Protein AF-A0A956VYH7-F1 (afdb_monomer_lite)

pLDDT: mean 79.07, std 14.39, range [42.97, 97.25]

Structure (mmCIF, N/CA/C/O backbone):
data_AF-A0A956VYH7-F1
#
_entry.id   AF-A0A956VYH7-F1
#
loop_
_atom_site.group_PDB
_atom_site.id
_atom_site.type_symbol
_atom_site.label_atom_id
_atom_site.label_alt_id
_atom_site.label_comp_id
_atom_site.label_asym_id
_atom_site.label_entity_id
_atom_site.label_seq_id
_atom_site.pdbx_PDB_ins_code
_atom_site.Cartn_x
_atom_site.Cartn_y
_atom_site.Cartn_z
_atom_site.occupancy
_atom_site.B_iso_or_equiv
_atom_site.auth_seq_id
_atom_site.auth_comp_id
_atom_site.auth_asym_id
_atom_site.auth_atom_id
_atom_site.pdbx_PDB_model_num
ATOM 1 N N . MET A 1 1 ? 9.900 -4.910 -32.511 1.00 43.47 1 MET A N 1
ATOM 2 C CA . MET A 1 1 ? 9.122 -5.030 -31.255 1.00 43.47 1 MET A CA 1
ATOM 3 C C . MET A 1 1 ? 10.105 -5.055 -30.088 1.00 43.47 1 MET A C 1
ATOM 5 O O . MET A 1 1 ? 10.999 -5.887 -30.106 1.00 43.47 1 MET A O 1
ATOM 9 N N . ARG A 1 2 ? 10.026 -4.122 -29.126 1.00 54.59 2 ARG A N 1
ATOM 10 C CA . ARG A 1 2 ? 10.922 -4.117 -27.949 1.00 54.59 2 ARG A CA 1
ATOM 11 C C . ARG A 1 2 ? 10.620 -5.357 -27.095 1.00 54.59 2 ARG A C 1
ATOM 13 O O . ARG A 1 2 ? 9.504 -5.474 -26.589 1.00 54.59 2 ARG A O 1
ATOM 20 N N . HIS A 1 3 ? 11.573 -6.277 -26.941 1.00 57.59 3 HIS A N 1
ATOM 21 C CA . HIS A 1 3 ? 11.432 -7.416 -26.029 1.00 57.59 3 HIS A CA 1
ATOM 22 C C . HIS A 1 3 ? 11.451 -6.906 -24.581 1.00 57.59 3 HIS A C 1
ATOM 24 O O . HIS A 1 3 ? 12.508 -6.720 -23.985 1.00 57.59 3 HIS A O 1
ATOM 30 N N . ARG A 1 4 ? 10.268 -6.625 -24.024 1.00 72.50 4 ARG A N 1
ATOM 31 C CA . ARG A 1 4 ? 10.108 -6.310 -22.598 1.00 72.50 4 ARG A CA 1
ATOM 32 C C . ARG A 1 4 ? 10.220 -7.580 -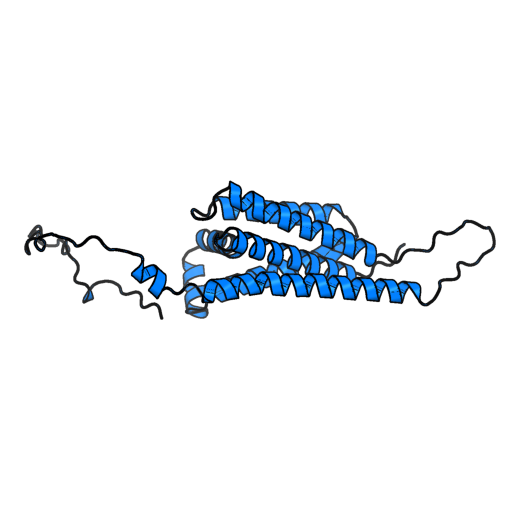21.769 1.00 72.50 4 ARG A C 1
ATOM 34 O O . ARG A 1 4 ? 9.587 -8.588 -22.091 1.00 72.50 4 ARG A O 1
ATOM 41 N N . ASN A 1 5 ? 10.976 -7.509 -20.681 1.00 85.06 5 ASN A N 1
ATOM 42 C CA . ASN A 1 5 ? 11.089 -8.604 -19.734 1.00 85.06 5 ASN A CA 1
ATOM 43 C C . ASN A 1 5 ? 9.944 -8.529 -18.713 1.00 85.06 5 ASN A C 1
ATOM 45 O O . ASN A 1 5 ? 9.971 -7.695 -17.810 1.00 85.06 5 ASN A O 1
ATOM 49 N N . ARG A 1 6 ? 8.942 -9.410 -18.849 1.00 88.19 6 ARG A N 1
ATOM 50 C CA . ARG A 1 6 ? 7.751 -9.409 -17.977 1.00 88.19 6 ARG A CA 1
ATOM 51 C C . ARG A 1 6 ? 8.108 -9.548 -16.496 1.00 88.19 6 ARG A C 1
ATOM 53 O O . ARG A 1 6 ? 7.445 -8.943 -15.670 1.00 88.19 6 ARG A O 1
ATOM 60 N N . LEU A 1 7 ? 9.172 -10.287 -16.172 1.00 91.12 7 LEU A N 1
ATOM 61 C CA . LEU A 1 7 ? 9.629 -10.452 -14.790 1.00 91.12 7 LEU A CA 1
ATOM 62 C C . LEU A 1 7 ? 10.126 -9.135 -14.180 1.00 91.12 7 LEU A C 1
ATOM 64 O O . LEU A 1 7 ? 9.809 -8.844 -13.034 1.00 91.12 7 LEU A O 1
ATOM 68 N N . MET A 1 8 ? 10.858 -8.312 -14.938 1.00 91.31 8 MET A N 1
ATOM 69 C CA . MET A 1 8 ? 11.304 -6.997 -14.456 1.00 91.31 8 MET A CA 1
ATOM 70 C C . MET A 1 8 ? 10.122 -6.039 -14.304 1.00 91.31 8 MET A C 1
ATOM 72 O O . MET A 1 8 ? 10.059 -5.309 -13.323 1.00 91.31 8 MET A O 1
ATOM 76 N N . ASP A 1 9 ? 9.151 -6.092 -15.221 1.00 93.19 9 ASP A N 1
ATOM 77 C CA . ASP A 1 9 ? 7.920 -5.309 -15.094 1.00 93.19 9 ASP A CA 1
ATOM 78 C C . ASP A 1 9 ? 7.129 -5.707 -13.829 1.00 93.19 9 ASP A C 1
ATOM 80 O O . ASP A 1 9 ? 6.644 -4.836 -13.108 1.00 93.19 9 ASP A O 1
ATOM 84 N N . SER A 1 10 ? 7.042 -7.005 -13.513 1.00 95.44 10 SER A N 1
ATOM 85 C CA . SER A 1 10 ? 6.432 -7.504 -12.272 1.00 95.44 10 SER A CA 1
ATOM 86 C C . SER A 1 10 ? 7.196 -7.079 -11.017 1.00 95.44 10 SER A C 1
ATOM 88 O O . SER A 1 10 ? 6.587 -6.590 -10.069 1.00 95.44 10 SER A O 1
ATOM 90 N N . LEU A 1 11 ? 8.527 -7.188 -11.007 1.00 96.06 11 LEU A N 1
ATOM 91 C CA . LEU A 1 11 ? 9.347 -6.725 -9.881 1.00 96.06 11 LEU A CA 1
ATOM 92 C C . LEU A 1 11 ? 9.248 -5.206 -9.677 1.00 96.06 11 LEU A C 1
ATOM 94 O O . LEU A 1 11 ? 9.244 -4.745 -8.539 1.00 96.06 11 LEU A O 1
ATOM 98 N N . ALA A 1 12 ? 9.113 -4.431 -10.757 1.00 95.50 12 ALA A N 1
ATOM 99 C CA . ALA A 1 12 ? 8.860 -2.995 -10.681 1.00 95.50 12 ALA A CA 1
ATOM 100 C C . ALA A 1 12 ? 7.519 -2.692 -10.001 1.00 95.50 12 ALA A C 1
ATOM 102 O O . ALA A 1 12 ? 7.450 -1.825 -9.133 1.00 95.50 12 ALA A O 1
ATOM 103 N N . GLY A 1 13 ? 6.470 -3.434 -10.371 1.00 96.06 13 GLY A N 1
ATOM 104 C CA . GLY A 1 13 ? 5.155 -3.357 -9.738 1.00 96.06 13 GLY A CA 1
ATOM 105 C C . GLY A 1 13 ? 5.183 -3.707 -8.251 1.00 96.06 13 GLY A C 1
ATOM 106 O O . GLY A 1 13 ? 4.622 -2.974 -7.440 1.00 96.06 13 GLY A O 1
ATOM 107 N N . PHE A 1 14 ? 5.888 -4.779 -7.885 1.00 97.25 14 PHE A N 1
ATOM 108 C CA . PHE A 1 14 ? 6.094 -5.184 -6.493 1.00 97.25 14 PHE A CA 1
ATOM 109 C C . PHE A 1 14 ? 6.823 -4.106 -5.676 1.00 97.25 14 PHE A C 1
ATOM 111 O O . PHE A 1 14 ? 6.328 -3.691 -4.632 1.00 97.25 14 PHE A O 1
ATOM 118 N N . ALA A 1 15 ? 7.965 -3.612 -6.166 1.00 97.19 15 ALA A N 1
ATOM 119 C CA . ALA A 1 15 ? 8.760 -2.601 -5.468 1.00 97.19 15 ALA A CA 1
ATOM 120 C C . ALA A 1 15 ? 7.986 -1.284 -5.296 1.00 97.19 15 ALA A C 1
ATOM 122 O O . ALA A 1 15 ? 8.043 -0.656 -4.243 1.00 97.19 15 ALA A O 1
ATOM 123 N N . ALA A 1 16 ? 7.218 -0.882 -6.309 1.00 97.19 16 ALA A N 1
ATOM 124 C CA . ALA A 1 16 ? 6.363 0.295 -6.243 1.00 97.19 16 ALA A CA 1
ATOM 125 C C . ALA A 1 16 ? 5.235 0.159 -5.208 1.00 97.19 16 ALA A C 1
ATOM 127 O O . ALA A 1 16 ? 4.964 1.108 -4.472 1.00 97.19 16 ALA A O 1
ATOM 128 N N . ALA A 1 17 ? 4.596 -1.015 -5.131 1.00 96.31 17 ALA A N 1
ATOM 129 C CA . ALA A 1 17 ? 3.595 -1.307 -4.108 1.00 96.31 17 ALA A CA 1
ATOM 130 C C . ALA A 1 17 ? 4.214 -1.302 -2.702 1.00 96.31 17 ALA A C 1
ATOM 132 O O . ALA A 1 17 ? 3.652 -0.691 -1.797 1.00 96.31 17 ALA A O 1
ATOM 133 N N . ALA A 1 18 ? 5.401 -1.900 -2.537 1.00 96.00 18 ALA A N 1
ATOM 134 C CA . ALA A 1 18 ? 6.142 -1.866 -1.279 1.00 96.00 18 ALA A CA 1
ATOM 135 C C . ALA A 1 18 ? 6.416 -0.424 -0.836 1.00 96.00 18 ALA A C 1
ATOM 137 O O . ALA A 1 18 ? 6.101 -0.072 0.295 1.00 96.00 18 ALA A O 1
ATOM 138 N N . VAL A 1 19 ? 6.923 0.430 -1.735 1.00 96.44 19 VAL A N 1
ATOM 139 C CA . VAL A 1 19 ? 7.169 1.852 -1.444 1.00 96.44 19 VAL A CA 1
ATOM 140 C C . VAL A 1 19 ? 5.894 2.578 -1.037 1.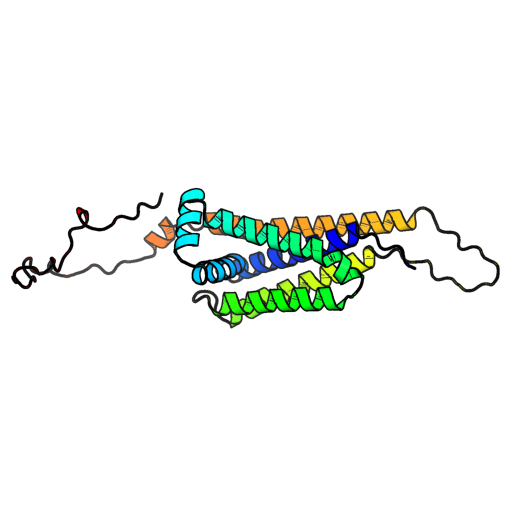00 96.44 19 VAL A C 1
ATOM 142 O O . VAL A 1 19 ? 5.914 3.287 -0.038 1.00 96.44 19 VAL A O 1
ATOM 145 N N . ALA A 1 20 ? 4.788 2.399 -1.761 1.00 95.12 20 ALA A N 1
ATOM 146 C CA . ALA A 1 20 ? 3.532 3.043 -1.390 1.00 95.12 20 ALA A CA 1
ATOM 147 C C . ALA A 1 20 ? 3.072 2.631 0.017 1.00 95.12 20 ALA A C 1
ATOM 149 O O . ALA A 1 20 ? 2.717 3.495 0.815 1.00 95.12 20 ALA A O 1
ATOM 150 N N . LEU A 1 21 ? 3.139 1.341 0.357 1.00 92.69 21 LEU A N 1
ATOM 151 C CA . LEU A 1 21 ? 2.787 0.858 1.696 1.00 92.69 21 LEU A CA 1
ATOM 152 C C . LEU A 1 21 ? 3.737 1.405 2.770 1.00 92.69 21 LEU A C 1
ATOM 154 O O . LEU A 1 21 ? 3.281 1.981 3.750 1.00 92.69 21 LEU A O 1
ATOM 158 N N . GLY A 1 22 ? 5.052 1.299 2.563 1.00 91.69 22 GLY A N 1
ATOM 159 C CA . GLY A 1 22 ? 6.045 1.767 3.533 1.00 91.69 22 GLY A CA 1
ATOM 160 C C . GLY A 1 22 ? 5.979 3.275 3.781 1.00 91.69 22 GLY A C 1
ATOM 161 O O . GLY A 1 22 ? 6.103 3.715 4.919 1.00 91.69 22 GLY A O 1
ATOM 162 N N . VAL A 1 23 ? 5.730 4.074 2.739 1.00 92.88 23 VAL A N 1
ATOM 163 C CA . VAL A 1 23 ? 5.529 5.525 2.878 1.00 92.88 23 VAL A CA 1
ATOM 164 C C . VAL A 1 23 ? 4.219 5.836 3.597 1.00 92.88 23 VAL A C 1
ATOM 166 O O . VAL A 1 23 ? 4.198 6.743 4.423 1.00 92.88 23 VAL A O 1
ATOM 169 N N . THR A 1 24 ? 3.146 5.089 3.316 1.00 91.62 24 THR A N 1
ATOM 170 C CA . THR A 1 24 ? 1.862 5.243 4.022 1.00 91.62 24 THR A CA 1
ATOM 171 C C . THR A 1 24 ? 2.053 5.042 5.525 1.00 91.62 24 THR A C 1
ATOM 173 O O . THR A 1 24 ? 1.646 5.895 6.308 1.00 91.62 24 THR A O 1
ATOM 176 N N . GLU A 1 25 ? 2.727 3.960 5.922 1.00 89.12 25 GLU A N 1
ATOM 177 C CA . GLU A 1 25 ? 3.003 3.654 7.332 1.00 89.12 25 GLU A CA 1
ATOM 178 C C . GLU A 1 25 ? 3.911 4.690 7.992 1.00 89.12 25 GLU A C 1
ATOM 180 O O . GLU A 1 25 ? 3.632 5.153 9.095 1.00 89.12 25 GLU A O 1
ATOM 185 N N . LEU A 1 26 ? 4.971 5.114 7.303 1.00 88.62 26 LEU A N 1
ATOM 186 C CA . LEU A 1 26 ? 5.882 6.124 7.831 1.00 88.62 26 LEU A CA 1
ATOM 187 C C . LEU A 1 26 ? 5.177 7.463 8.064 1.00 88.62 26 LEU A C 1
ATOM 189 O O . LEU A 1 26 ? 5.362 8.084 9.105 1.00 88.62 26 LEU A O 1
ATOM 193 N N . LEU A 1 27 ? 4.367 7.913 7.105 1.00 89.44 27 LEU A N 1
ATOM 194 C CA . LEU A 1 27 ? 3.620 9.162 7.228 1.00 89.44 27 LEU A CA 1
ATOM 195 C C . LEU A 1 27 ? 2.544 9.074 8.317 1.00 89.44 27 LEU A C 1
ATOM 197 O O . LEU A 1 27 ? 2.370 10.042 9.052 1.00 89.44 27 LEU A O 1
ATOM 201 N N . ALA A 1 28 ? 1.873 7.928 8.463 1.00 86.25 28 ALA A N 1
ATOM 202 C CA . ALA A 1 28 ? 0.934 7.699 9.560 1.00 86.25 28 ALA A CA 1
ATOM 203 C C . ALA A 1 28 ? 1.638 7.753 10.927 1.00 86.25 28 ALA A C 1
ATOM 205 O O . ALA A 1 28 ? 1.181 8.457 11.827 1.00 86.25 28 ALA A O 1
ATOM 206 N N . ALA A 1 29 ? 2.798 7.100 11.055 1.00 84.69 29 ALA A N 1
ATOM 207 C CA . ALA A 1 29 ? 3.604 7.133 12.273 1.00 84.69 29 ALA A CA 1
ATOM 208 C C . ALA A 1 29 ? 4.078 8.556 12.617 1.00 84.69 29 ALA A C 1
ATOM 210 O O . ALA A 1 29 ? 3.995 8.971 13.771 1.00 84.69 29 ALA A O 1
ATOM 211 N N . LEU A 1 30 ? 4.526 9.331 11.622 1.00 84.75 30 LEU A N 1
ATOM 212 C CA . LEU A 1 30 ? 4.934 10.730 11.808 1.00 84.75 30 LEU A CA 1
ATOM 213 C C . LEU A 1 30 ? 3.763 11.652 12.169 1.00 84.75 30 LEU A C 1
ATOM 215 O O . LEU A 1 30 ? 3.957 12.628 12.890 1.00 84.75 30 LEU A O 1
ATOM 219 N N . ALA A 1 31 ? 2.562 11.355 11.676 1.00 82.69 31 ALA A N 1
ATOM 220 C CA . ALA A 1 31 ? 1.347 12.089 12.009 1.00 82.69 31 ALA A CA 1
ATOM 221 C C . ALA A 1 31 ? 0.766 11.706 13.383 1.00 82.69 31 ALA A C 1
ATOM 223 O O . ALA A 1 31 ? -0.174 12.354 13.838 1.00 82.69 31 ALA A O 1
ATOM 224 N N . GLY A 1 32 ? 1.297 10.665 14.040 1.00 77.56 32 GLY A N 1
ATOM 225 C CA . GLY A 1 32 ? 0.739 10.130 15.284 1.00 77.56 32 GLY A CA 1
ATOM 226 C C . GLY A 1 32 ? -0.646 9.501 15.103 1.00 77.56 32 GLY A C 1
ATOM 227 O O . GLY A 1 32 ? -1.401 9.395 16.066 1.00 77.56 32 GLY A O 1
ATOM 228 N N . THR A 1 33 ? -1.002 9.115 13.875 1.00 77.94 33 THR A N 1
ATOM 229 C CA . THR A 1 33 ? -2.299 8.514 13.547 1.00 77.94 33 THR A CA 1
ATOM 230 C C . THR A 1 33 ? -2.190 6.992 13.477 1.00 77.94 33 THR A C 1
ATOM 232 O O . THR A 1 33 ? -1.112 6.475 13.168 1.00 77.94 33 THR A O 1
ATOM 235 N N . PRO A 1 34 ? -3.293 6.248 13.683 1.00 73.88 34 PRO A N 1
ATOM 236 C CA . PRO A 1 34 ? -3.318 4.817 13.404 1.00 73.88 34 PRO A CA 1
ATOM 237 C C . PRO A 1 34 ? -2.865 4.497 11.973 1.00 73.88 34 PRO A C 1
ATOM 239 O O . PRO A 1 34 ? -3.015 5.306 11.054 1.00 73.88 34 PRO A O 1
ATOM 242 N N . SER A 1 35 ? -2.312 3.297 11.782 1.00 74.44 35 SER A N 1
ATOM 243 C CA . SER A 1 35 ? -1.927 2.803 10.457 1.00 74.44 35 SER A CA 1
ATOM 244 C C . SER A 1 35 ? -3.136 2.820 9.516 1.00 74.44 35 SER A C 1
ATOM 246 O O . SER A 1 35 ? -4.158 2.188 9.783 1.00 74.44 35 SER A O 1
ATOM 248 N N . ILE A 1 36 ? -3.004 3.486 8.366 1.00 70.31 36 ILE A N 1
ATOM 249 C CA . ILE A 1 36 ? -4.061 3.492 7.342 1.00 70.31 36 ILE A CA 1
ATOM 250 C C . ILE A 1 36 ? -4.317 2.076 6.811 1.00 70.31 36 ILE A C 1
ATOM 252 O O . ILE A 1 36 ? -5.445 1.755 6.437 1.00 70.31 36 ILE A O 1
ATOM 256 N N . VAL A 1 37 ? -3.309 1.198 6.805 1.00 74.38 37 VAL A N 1
ATOM 257 C CA . VAL A 1 37 ? -3.493 -0.210 6.424 1.00 74.38 37 VAL A CA 1
ATOM 258 C C . VAL A 1 37 ? -4.389 -0.926 7.439 1.00 74.38 37 VAL A C 1
ATOM 260 O O . VAL A 1 37 ? -5.268 -1.690 7.033 1.00 74.38 37 VAL A O 1
ATOM 263 N N . VAL A 1 38 ? -4.241 -0.630 8.737 1.00 74.19 38 VAL A N 1
ATOM 264 C CA . VAL A 1 38 ? -5.165 -1.101 9.782 1.00 74.19 38 VAL A CA 1
ATOM 265 C C . VAL A 1 38 ? -6.574 -0.555 9.545 1.00 74.19 38 VAL A C 1
ATOM 267 O O . VAL A 1 38 ? -7.520 -1.339 9.563 1.00 74.19 38 VAL A O 1
ATOM 270 N N . SER A 1 39 ? -6.737 0.741 9.258 1.00 73.31 39 SER A N 1
ATOM 271 C CA . SER A 1 39 ? -8.059 1.337 9.004 1.00 73.31 39 SER A CA 1
ATOM 272 C C . SER A 1 39 ? -8.753 0.696 7.793 1.00 73.31 39 SER A C 1
ATOM 274 O O . SER A 1 39 ? -9.933 0.359 7.865 1.00 73.31 39 SER A O 1
ATOM 276 N N . VAL A 1 40 ? -8.028 0.434 6.695 1.00 72.69 40 VAL A N 1
ATOM 277 C CA . VAL A 1 40 ? -8.553 -0.325 5.539 1.00 72.69 40 VAL A CA 1
ATOM 278 C C . VAL A 1 40 ? -8.979 -1.734 5.958 1.00 72.69 40 VAL A C 1
ATOM 280 O O . VAL A 1 40 ? -10.038 -2.207 5.547 1.00 72.69 40 VAL A O 1
ATOM 283 N N . GLY A 1 41 ? -8.174 -2.397 6.789 1.00 71.50 41 GLY A N 1
ATOM 284 C CA . GLY A 1 41 ? -8.490 -3.707 7.343 1.00 71.50 41 GLY A CA 1
ATOM 285 C C . GLY A 1 41 ? -9.776 -3.722 8.162 1.00 71.50 41 GLY A C 1
ATOM 286 O O . GLY A 1 41 ? -10.642 -4.562 7.922 1.00 71.50 41 GLY A O 1
ATOM 287 N N . ASN A 1 42 ? -9.931 -2.753 9.062 1.00 75.56 42 ASN A N 1
ATOM 288 C CA . ASN A 1 42 ? -11.121 -2.596 9.894 1.00 75.56 42 ASN A CA 1
ATOM 289 C C . ASN A 1 42 ? -12.369 -2.391 9.032 1.00 75.56 42 ASN A C 1
ATOM 291 O O . ASN A 1 42 ? -13.348 -3.103 9.204 1.00 75.56 42 ASN A O 1
ATOM 295 N N . VAL A 1 43 ? -12.299 -1.537 8.006 1.00 76.44 43 VAL A N 1
ATOM 296 C CA . VAL A 1 43 ? -13.419 -1.321 7.075 1.00 76.44 43 VAL A CA 1
ATOM 297 C C . VAL A 1 43 ? -13.844 -2.612 6.360 1.00 76.44 43 VAL A C 1
ATOM 299 O O . VAL A 1 43 ? -15.030 -2.806 6.078 1.00 76.44 43 VAL A O 1
ATOM 302 N N . ILE A 1 44 ? -12.899 -3.500 6.035 1.00 74.44 44 ILE A N 1
ATOM 303 C CA . ILE A 1 44 ? -13.209 -4.808 5.440 1.00 74.44 44 ILE A CA 1
ATOM 304 C C . ILE A 1 44 ? -13.891 -5.709 6.473 1.00 74.44 44 ILE A C 1
ATOM 306 O O . ILE A 1 44 ? -14.908 -6.329 6.156 1.00 74.44 44 ILE A O 1
ATOM 310 N N . VAL A 1 45 ? -13.366 -5.768 7.699 1.00 73.25 45 VAL A N 1
ATOM 311 C CA . VAL A 1 45 ? -13.938 -6.561 8.800 1.00 73.25 45 VAL A CA 1
ATOM 312 C C . VAL A 1 45 ? -15.357 -6.098 9.121 1.00 73.25 45 VAL A C 1
ATOM 314 O O . VAL A 1 45 ? -16.261 -6.929 9.165 1.00 73.25 45 VAL A O 1
ATOM 317 N N . ASP A 1 46 ? -15.578 -4.789 9.217 1.00 80.81 46 ASP A N 1
ATOM 318 C CA . ASP A 1 46 ? -16.870 -4.176 9.542 1.00 80.81 46 ASP A CA 1
ATOM 319 C C . ASP A 1 46 ? -17.951 -4.480 8.497 1.00 80.81 46 ASP A C 1
ATOM 321 O O . ASP A 1 46 ? -19.143 -4.513 8.805 1.00 80.81 46 ASP A O 1
ATOM 325 N N . ARG A 1 47 ? -17.552 -4.723 7.242 1.00 81.81 47 ARG A N 1
ATOM 326 C CA . ARG A 1 47 ? -18.468 -5.116 6.158 1.00 81.81 47 ARG A CA 1
ATOM 327 C C . ARG A 1 47 ? -18.562 -6.622 5.939 1.00 81.81 47 ARG A C 1
ATOM 329 O O . ARG A 1 47 ? -19.364 -7.064 5.114 1.00 81.81 47 ARG A O 1
ATOM 336 N N . THR A 1 48 ? -17.765 -7.416 6.644 1.00 79.56 48 THR A N 1
ATOM 337 C CA . THR A 1 48 ? -17.771 -8.872 6.505 1.00 79.56 48 THR A CA 1
ATOM 338 C C . THR A 1 48 ? -18.902 -9.475 7.351 1.00 79.56 48 THR A C 1
ATOM 340 O O . THR A 1 48 ? -19.044 -9.128 8.522 1.00 79.56 48 THR A O 1
ATOM 343 N N . PRO A 1 49 ? -19.723 -10.402 6.814 1.00 85.19 49 PRO A N 1
ATOM 344 C CA . PRO A 1 49 ? -20.789 -11.040 7.583 1.00 85.19 49 PRO A CA 1
ATOM 345 C C . PRO A 1 49 ? -20.270 -11.728 8.854 1.00 85.19 49 PRO A C 1
ATOM 347 O O . PRO A 1 49 ? -19.298 -12.484 8.815 1.00 85.19 49 PRO A O 1
ATOM 350 N N . GLY A 1 50 ? -20.980 -11.539 9.971 1.00 81.25 50 GLY A N 1
ATOM 351 C CA . GLY A 1 50 ? -20.584 -12.037 11.295 1.00 81.25 50 GLY A CA 1
ATOM 352 C C . GLY A 1 50 ? -20.176 -13.521 11.379 1.00 81.25 50 GLY A C 1
ATOM 353 O O . GLY A 1 50 ? -19.210 -13.817 12.082 1.00 81.25 50 GLY A O 1
ATOM 354 N N . PRO A 1 51 ? -20.826 -14.473 10.673 1.00 83.81 51 PRO A N 1
ATOM 355 C CA . PRO A 1 51 ? -20.411 -15.879 10.697 1.00 83.81 51 PRO A CA 1
ATOM 356 C C . PRO A 1 51 ? -18.994 -16.114 10.160 1.00 83.81 51 PRO A C 1
ATOM 358 O O . PRO A 1 51 ? -18.271 -16.956 10.686 1.00 83.81 51 PRO A O 1
ATOM 361 N N . VAL A 1 52 ? -18.583 -15.349 9.144 1.00 81.38 52 VAL A N 1
ATOM 362 C CA . VAL A 1 52 ? -17.255 -15.465 8.524 1.00 81.38 52 VAL A CA 1
ATOM 363 C C . VAL A 1 52 ? -16.184 -14.954 9.480 1.00 81.38 52 VAL A C 1
ATOM 365 O O . VAL A 1 52 ? -15.166 -15.614 9.662 1.00 81.38 52 VAL A O 1
ATOM 368 N N . VAL A 1 53 ? -16.444 -13.825 10.147 1.00 74.62 53 VAL A N 1
ATOM 369 C CA . VAL A 1 53 ? -15.535 -13.258 11.153 1.00 74.62 53 VAL A CA 1
ATOM 370 C C . VAL A 1 53 ? -15.382 -14.210 12.340 1.00 74.62 53 VAL A C 1
ATOM 372 O O . VAL A 1 53 ? -14.262 -14.509 12.736 1.00 74.62 53 VAL A O 1
ATOM 375 N N . LYS A 1 54 ? -16.481 -14.770 12.865 1.00 79.75 54 LYS A N 1
ATOM 376 C CA . LYS A 1 54 ? -16.431 -15.740 13.974 1.00 79.75 54 LYS A CA 1
ATOM 377 C C . LYS A 1 54 ? -15.668 -17.013 13.608 1.00 79.75 54 LYS A C 1
ATOM 379 O O . LYS A 1 54 ? -14.902 -17.515 14.424 1.00 79.75 54 LYS A O 1
ATOM 384 N N . TRP A 1 55 ? -15.854 -17.522 12.389 1.00 84.06 55 TRP A N 1
ATOM 385 C CA . TRP A 1 55 ? -15.096 -18.671 11.893 1.00 84.06 55 TRP A CA 1
ATOM 386 C C . TRP A 1 55 ? -13.602 -18.354 11.750 1.00 84.06 55 TRP A C 1
ATOM 388 O O . TRP A 1 55 ? -12.767 -19.138 12.196 1.00 84.06 55 TRP A O 1
ATOM 398 N N . ALA A 1 56 ? -13.267 -17.187 11.192 1.00 75.19 56 ALA A N 1
ATOM 399 C CA . ALA A 1 56 ? -11.889 -16.730 11.057 1.00 75.19 56 ALA A CA 1
ATOM 400 C C . ALA A 1 56 ? -11.217 -16.576 12.429 1.00 75.19 56 ALA A C 1
ATOM 402 O O . ALA A 1 56 ? -10.163 -17.164 12.645 1.00 75.19 56 ALA A O 1
ATOM 403 N N . ILE A 1 57 ? -11.853 -15.885 13.381 1.00 74.00 57 ILE A N 1
ATOM 404 C CA . ILE A 1 57 ? -11.350 -15.740 14.757 1.00 74.00 57 ILE A CA 1
ATOM 405 C C . ILE A 1 57 ? -11.190 -17.113 15.425 1.00 74.00 57 ILE A C 1
ATOM 407 O O . ILE A 1 57 ? -10.191 -17.351 16.094 1.00 74.00 57 ILE A O 1
ATOM 411 N N . GLY A 1 58 ? -12.114 -18.053 15.195 1.00 79.69 58 GLY A N 1
ATOM 412 C CA . GLY A 1 58 ? -12.010 -19.418 15.721 1.00 79.69 58 GLY A CA 1
ATOM 413 C C . GLY A 1 58 ? -10.791 -20.200 15.211 1.00 79.69 58 GLY A C 1
ATOM 414 O O . GLY A 1 58 ? -10.258 -21.033 15.938 1.00 79.69 58 GLY A O 1
ATOM 415 N N . LEU A 1 59 ? -10.329 -19.927 13.987 1.00 82.56 59 LEU A N 1
ATOM 416 C CA . LEU A 1 59 ? -9.120 -20.533 13.410 1.00 82.56 59 LEU A CA 1
ATOM 417 C C . LEU A 1 59 ? -7.835 -19.782 13.774 1.00 82.56 59 LEU A C 1
ATOM 419 O O . LEU A 1 59 ? -6.784 -20.397 13.934 1.00 82.56 59 LEU A O 1
ATOM 423 N N . LEU A 1 60 ? -7.914 -18.454 13.843 1.00 78.44 60 LEU A N 1
ATOM 424 C CA . LEU A 1 60 ? -6.770 -17.555 13.997 1.00 78.44 60 LEU A CA 1
ATOM 425 C C . LEU A 1 60 ? -6.422 -17.263 15.460 1.00 78.44 60 LEU A C 1
ATOM 427 O O . LEU A 1 60 ? -5.281 -16.902 15.755 1.00 78.44 60 LEU A O 1
ATOM 431 N N . GLY A 1 61 ? -7.377 -17.429 16.376 1.00 76.94 61 GLY A N 1
ATOM 432 C CA . GLY A 1 61 ? -7.223 -17.067 17.781 1.00 76.94 61 GLY A CA 1
ATOM 433 C C . GLY A 1 61 ? -6.918 -15.576 17.953 1.00 76.94 61 GLY A C 1
ATOM 434 O O . GLY A 1 61 ? -7.473 -14.731 17.255 1.00 76.94 61 GLY A O 1
ATOM 435 N N . THR A 1 62 ? -5.995 -15.254 18.861 1.00 74.75 62 THR A N 1
ATOM 436 C CA . THR A 1 62 ? -5.523 -13.886 19.161 1.00 74.75 62 THR A CA 1
ATOM 437 C C . THR A 1 62 ? -4.673 -13.248 18.055 1.00 74.75 62 THR A C 1
ATOM 439 O O . THR A 1 62 ? -4.303 -12.082 18.159 1.00 74.75 62 THR A O 1
ATOM 442 N N . ASN A 1 63 ? -4.361 -13.982 16.981 1.00 71.56 63 ASN A N 1
ATOM 443 C CA . ASN A 1 63 ? -3.548 -13.493 15.864 1.00 71.56 63 ASN A CA 1
ATOM 444 C C . ASN A 1 63 ? -4.380 -12.927 14.698 1.00 71.56 63 ASN A C 1
ATOM 446 O O . ASN A 1 63 ? -3.866 -12.792 13.585 1.00 71.56 63 ASN A O 1
ATOM 450 N N . ASP A 1 64 ? -5.644 -12.572 14.928 1.00 71.38 64 ASP A N 1
ATOM 451 C CA . ASP A 1 64 ? -6.558 -12.027 13.919 1.00 71.38 64 ASP A CA 1
ATOM 452 C C . ASP A 1 64 ? -6.014 -10.750 13.246 1.00 71.38 64 ASP A C 1
ATOM 454 O O . ASP A 1 64 ? -5.947 -10.668 12.016 1.00 71.38 64 ASP A O 1
ATOM 458 N N . LYS A 1 65 ? -5.531 -9.785 14.036 1.00 68.50 65 LYS A N 1
ATOM 459 C CA . LYS A 1 65 ? -4.970 -8.519 13.543 1.00 68.50 65 LYS A CA 1
ATOM 460 C C . LYS A 1 65 ? -3.646 -8.699 12.786 1.00 68.50 65 LYS A C 1
ATOM 462 O O . LYS A 1 65 ? -3.568 -8.238 11.643 1.00 68.50 65 LYS A O 1
ATOM 467 N N . PRO A 1 66 ? -2.612 -9.373 13.337 1.00 75.88 66 PRO A N 1
ATOM 468 C CA . PRO A 1 66 ? -1.379 -9.642 12.596 1.00 75.88 66 PRO A CA 1
ATOM 469 C C . PRO A 1 66 ? -1.625 -10.392 11.287 1.00 75.88 66 PRO A C 1
ATOM 471 O O . PRO A 1 66 ? -1.000 -10.085 10.268 1.00 75.88 66 PRO A O 1
ATOM 474 N N . PHE A 1 67 ? -2.554 -11.350 11.287 1.00 78.94 67 PHE A N 1
ATOM 475 C CA . PHE A 1 67 ? -2.902 -12.098 10.088 1.00 78.94 67 PHE A CA 1
ATOM 476 C C . PHE A 1 67 ? -3.561 -11.220 9.030 1.00 78.94 67 PHE A C 1
ATOM 478 O O . PHE A 1 67 ? -3.185 -11.297 7.858 1.00 78.94 67 PHE A O 1
ATOM 485 N N . LEU A 1 68 ? -4.502 -10.360 9.429 1.00 78.12 68 LEU A N 1
ATOM 486 C CA . LEU A 1 68 ? -5.143 -9.420 8.519 1.00 78.12 68 LEU A CA 1
ATOM 487 C C . LEU A 1 68 ? -4.098 -8.516 7.859 1.00 78.12 68 LEU A C 1
ATOM 489 O O . LEU A 1 68 ? -4.052 -8.429 6.631 1.00 78.12 68 LEU A O 1
ATOM 493 N N . LEU 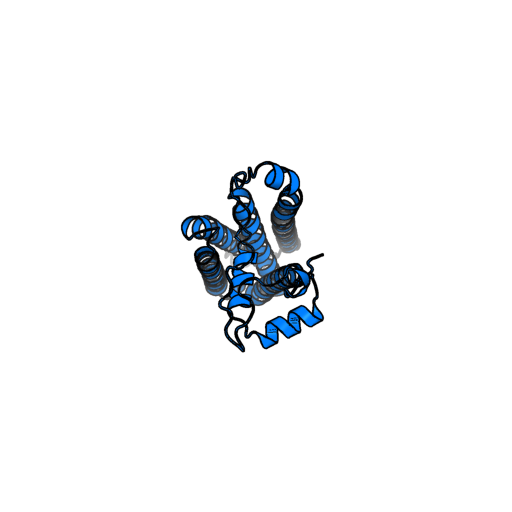A 1 69 ? -3.219 -7.902 8.654 1.00 79.25 69 LEU A N 1
ATOM 494 C CA . LEU A 1 69 ? -2.177 -7.004 8.148 1.00 79.25 69 LEU A CA 1
ATOM 495 C C . LEU A 1 69 ? -1.204 -7.720 7.215 1.00 79.25 69 LEU A C 1
ATOM 497 O O . LEU A 1 69 ? -0.895 -7.221 6.129 1.00 79.25 69 LEU A O 1
ATOM 501 N N . THR A 1 70 ? -0.771 -8.920 7.597 1.00 82.75 70 THR A N 1
ATOM 502 C CA . THR A 1 70 ? 0.113 -9.745 6.769 1.00 82.75 70 THR A CA 1
ATOM 503 C C . THR A 1 70 ? -0.562 -10.086 5.441 1.00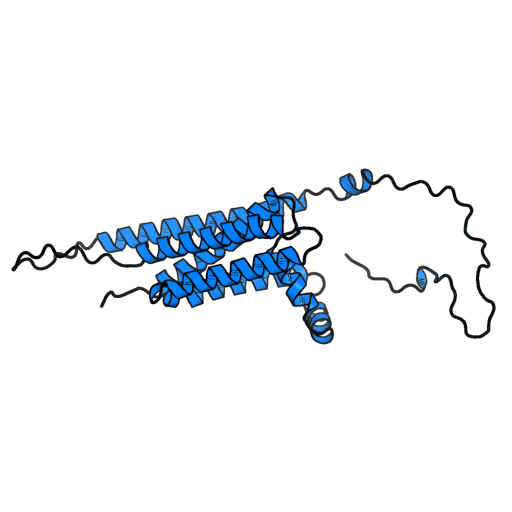 82.75 70 THR A C 1
ATOM 505 O O . THR A 1 70 ? 0.041 -9.940 4.379 1.00 82.75 70 THR A O 1
ATOM 508 N N . THR A 1 71 ? -1.842 -10.461 5.476 1.00 80.81 71 THR A N 1
ATOM 509 C CA . THR A 1 71 ? -2.607 -10.842 4.283 1.00 80.81 71 THR A CA 1
ATOM 510 C C . THR A 1 71 ? -2.829 -9.658 3.347 1.00 80.81 71 THR A C 1
ATOM 512 O O . THR A 1 71 ? -2.582 -9.784 2.150 1.00 80.81 71 THR A O 1
ATOM 515 N N . VAL A 1 72 ? -3.233 -8.492 3.863 1.00 85.00 72 VAL A N 1
ATOM 516 C CA . VAL A 1 72 ? -3.425 -7.272 3.058 1.00 85.00 72 VAL A CA 1
ATOM 517 C C . VAL A 1 72 ? -2.108 -6.814 2.435 1.00 85.00 72 VAL A C 1
ATOM 519 O O . VAL A 1 72 ? -2.078 -6.450 1.255 1.00 85.00 72 VAL A O 1
ATOM 522 N N . THR A 1 73 ? -1.005 -6.890 3.183 1.00 87.69 73 THR A N 1
ATOM 523 C CA . THR A 1 73 ? 0.332 -6.546 2.679 1.00 87.69 73 THR A CA 1
ATOM 524 C C . THR A 1 73 ? 0.736 -7.489 1.547 1.00 87.69 73 THR A C 1
ATOM 526 O O . THR A 1 73 ? 1.066 -7.032 0.452 1.00 87.69 73 THR A O 1
ATOM 529 N N . ILE A 1 74 ? 0.649 -8.807 1.762 1.00 90.56 74 ILE A N 1
ATOM 530 C CA . ILE A 1 74 ? 0.980 -9.814 0.743 1.00 90.56 74 ILE A CA 1
ATOM 531 C C . ILE A 1 74 ? 0.085 -9.649 -0.489 1.00 90.56 74 ILE A C 1
ATOM 533 O O . ILE A 1 74 ? 0.590 -9.656 -1.611 1.00 90.56 74 ILE A O 1
ATOM 537 N N . ALA A 1 75 ? -1.221 -9.453 -0.303 1.00 88.50 75 ALA A N 1
ATOM 538 C CA . ALA A 1 75 ? -2.165 -9.254 -1.396 1.00 88.50 75 ALA A CA 1
ATOM 539 C C . ALA A 1 75 ? -1.832 -7.996 -2.211 1.00 88.50 75 ALA A C 1
ATOM 541 O O . ALA A 1 75 ? -1.816 -8.046 -3.439 1.00 88.50 75 ALA A O 1
ATOM 542 N N . SER A 1 76 ? -1.496 -6.887 -1.552 1.00 91.12 76 SER A N 1
ATOM 543 C CA . SER A 1 76 ? -1.122 -5.629 -2.210 1.00 91.12 76 SER A CA 1
ATOM 544 C C . SER A 1 76 ? 0.176 -5.765 -3.011 1.00 91.12 76 SER A C 1
ATOM 546 O O . SER A 1 76 ? 0.252 -5.332 -4.163 1.00 91.12 76 SER A O 1
ATOM 548 N N . LEU A 1 77 ? 1.183 -6.434 -2.442 1.00 94.81 77 LEU A N 1
ATOM 549 C CA . LEU A 1 77 ? 2.441 -6.739 -3.125 1.00 94.81 77 LEU A CA 1
ATOM 550 C C . LEU A 1 77 ? 2.229 -7.674 -4.324 1.00 94.81 77 LEU A C 1
ATOM 552 O O . LEU A 1 77 ? 2.791 -7.445 -5.398 1.00 94.81 77 LEU A O 1
ATOM 556 N N . ALA A 1 78 ? 1.383 -8.695 -4.168 1.00 94.94 78 ALA A N 1
ATOM 557 C CA . ALA A 1 78 ? 1.015 -9.620 -5.234 1.00 94.94 78 ALA A CA 1
ATOM 558 C C . ALA A 1 78 ? 0.237 -8.918 -6.358 1.00 94.94 78 ALA A C 1
ATOM 560 O O . ALA A 1 78 ? 0.505 -9.164 -7.535 1.00 94.94 78 ALA A O 1
ATOM 561 N N . LEU A 1 79 ? -0.674 -7.999 -6.024 1.00 93.56 79 LEU A N 1
ATOM 562 C CA . LEU A 1 79 ? -1.387 -7.174 -7.000 1.00 93.56 79 LEU A CA 1
ATOM 563 C C . LEU A 1 79 ? -0.428 -6.254 -7.755 1.00 93.56 79 LEU A C 1
ATOM 565 O O . LEU A 1 79 ? -0.493 -6.196 -8.982 1.00 93.56 79 LEU A O 1
ATOM 569 N N . GLY A 1 80 ? 0.509 -5.600 -7.063 1.00 95.12 80 GLY A N 1
ATOM 570 C CA . GLY A 1 80 ? 1.581 -4.833 -7.701 1.00 95.12 80 GLY A CA 1
ATOM 571 C C . GLY A 1 80 ? 2.385 -5.691 -8.681 1.00 95.12 80 GLY A C 1
ATOM 572 O O . GLY A 1 80 ? 2.548 -5.325 -9.848 1.00 95.12 80 GLY A O 1
ATOM 573 N N . PHE A 1 81 ? 2.811 -6.879 -8.245 1.00 96.44 81 PHE A N 1
ATOM 574 C CA . PHE A 1 81 ? 3.538 -7.844 -9.072 1.00 96.44 81 PHE A CA 1
ATOM 575 C C . PHE A 1 81 ? 2.745 -8.285 -10.315 1.00 96.44 81 PHE A C 1
ATOM 577 O O . PHE A 1 81 ? 3.293 -8.360 -11.421 1.00 96.44 81 PHE A O 1
ATOM 584 N N . ALA A 1 82 ? 1.448 -8.551 -10.152 1.00 95.69 82 ALA A N 1
ATOM 585 C CA . ALA A 1 82 ? 0.558 -8.974 -11.226 1.00 95.69 82 ALA A CA 1
ATOM 586 C C . ALA A 1 82 ? 0.259 -7.842 -12.222 1.00 95.69 82 ALA A C 1
ATOM 588 O O . ALA A 1 82 ? 0.213 -8.085 -13.429 1.00 95.69 82 ALA A O 1
ATOM 589 N N . LEU A 1 83 ? 0.090 -6.605 -11.743 1.00 94.06 83 LEU A N 1
ATOM 590 C CA . LEU A 1 83 ? -0.228 -5.434 -12.566 1.00 94.06 83 LEU A CA 1
ATOM 591 C C . LEU A 1 83 ? 0.992 -4.853 -13.290 1.00 94.06 83 LEU A C 1
ATOM 593 O O . LEU A 1 83 ? 0.829 -4.241 -14.347 1.00 94.06 83 LEU A O 1
ATOM 597 N N . GLY A 1 84 ? 2.206 -5.078 -12.782 1.00 93.56 84 GLY A N 1
ATOM 598 C CA . GLY A 1 84 ? 3.459 -4.572 -13.351 1.00 93.56 84 GLY A CA 1
ATOM 599 C C . GLY A 1 84 ? 3.608 -4.772 -14.872 1.00 93.56 84 GLY A C 1
ATOM 600 O O . GLY A 1 84 ? 3.781 -3.788 -15.597 1.00 93.56 84 GLY A O 1
ATOM 601 N N . PRO A 1 85 ? 3.449 -5.997 -15.416 1.00 94.00 85 PRO A N 1
ATOM 602 C CA . PRO A 1 85 ? 3.511 -6.254 -16.860 1.00 94.00 85 PRO A CA 1
ATOM 603 C C . PRO A 1 85 ? 2.451 -5.502 -17.675 1.00 94.00 85 PRO A C 1
ATOM 605 O O . PRO A 1 85 ? 2.695 -5.118 -18.824 1.00 94.00 85 PRO A O 1
ATOM 608 N N . PHE A 1 86 ? 1.263 -5.284 -17.105 1.00 93.00 86 PHE A N 1
ATOM 609 C CA . PHE A 1 86 ? 0.191 -4.527 -17.754 1.00 93.00 86 PHE A CA 1
ATOM 610 C C . PHE A 1 86 ? 0.486 -3.028 -17.742 1.00 93.00 86 PHE A C 1
ATOM 612 O O . PHE A 1 86 ? 0.348 -2.389 -18.784 1.00 93.00 86 PHE A O 1
ATOM 619 N N . ALA A 1 87 ? 0.971 -2.494 -16.618 1.00 91.62 87 ALA A N 1
ATOM 620 C CA . ALA A 1 87 ? 1.440 -1.114 -16.497 1.00 91.62 87 ALA A CA 1
ATOM 621 C C . ALA A 1 87 ? 2.616 -0.825 -17.435 1.00 91.62 87 ALA A C 1
ATOM 623 O O . ALA A 1 87 ? 2.713 0.256 -18.016 1.00 91.62 87 ALA A O 1
ATOM 624 N N . GLY A 1 88 ? 3.461 -1.829 -17.664 1.00 87.81 88 GLY A N 1
ATOM 625 C CA . GLY A 1 88 ? 4.485 -1.784 -18.686 1.00 87.81 88 GLY A CA 1
ATOM 626 C C . GLY A 1 88 ? 3.908 -1.566 -20.085 1.00 87.81 88 GLY A C 1
ATOM 627 O O . GLY A 1 88 ? 4.321 -0.661 -20.809 1.00 87.81 88 GLY A O 1
ATOM 628 N N . ARG A 1 89 ? 2.922 -2.369 -20.488 1.00 88.25 89 ARG A N 1
ATOM 629 C CA . ARG A 1 89 ? 2.302 -2.240 -21.818 1.00 88.25 89 ARG A CA 1
ATOM 630 C C . ARG A 1 89 ? 1.466 -0.975 -21.976 1.00 88.25 89 ARG A C 1
ATOM 632 O O . ARG A 1 89 ? 1.448 -0.395 -23.058 1.00 88.25 89 ARG A O 1
ATOM 639 N N . ARG A 1 90 ? 0.743 -0.587 -20.928 1.00 91.06 90 ARG A N 1
ATOM 640 C CA . ARG A 1 90 ? -0.174 0.552 -20.906 1.00 91.06 90 ARG A CA 1
ATOM 641 C C . ARG A 1 90 ? 0.077 1.354 -19.625 1.00 91.06 90 ARG A C 1
ATOM 643 O O . ARG A 1 90 ? -0.413 0.948 -18.573 1.00 91.06 90 ARG A O 1
ATOM 650 N N . PRO A 1 91 ? 0.770 2.508 -19.691 1.00 88.25 91 PRO A N 1
ATOM 651 C CA . PRO A 1 91 ? 1.129 3.279 -18.495 1.00 88.25 91 PRO A CA 1
ATOM 652 C C . PRO A 1 91 ? -0.093 3.741 -17.688 1.00 88.25 91 PRO A C 1
ATOM 654 O O . PRO A 1 91 ? 0.001 3.906 -16.473 1.00 88.25 91 PRO A O 1
ATOM 657 N N . VAL A 1 92 ? -1.247 3.874 -18.351 1.00 93.81 92 VAL A N 1
ATOM 658 C CA . VAL A 1 92 ? -2.540 4.194 -17.730 1.00 93.81 92 VAL A CA 1
ATOM 659 C C . VAL A 1 92 ? -2.938 3.164 -16.670 1.00 93.81 92 VAL A C 1
ATOM 661 O O . VAL A 1 92 ? -3.503 3.543 -15.656 1.00 93.81 92 VAL A O 1
ATOM 664 N N . VAL A 1 93 ? -2.596 1.879 -16.834 1.00 92.56 93 VAL A N 1
ATOM 665 C CA . VAL A 1 93 ? -2.934 0.841 -15.840 1.00 92.56 93 VAL A CA 1
ATOM 666 C C . VAL A 1 93 ? -2.259 1.128 -14.501 1.00 92.56 93 VAL A C 1
ATOM 668 O O . VAL A 1 93 ? -2.902 1.021 -13.464 1.00 92.56 93 VAL A O 1
ATOM 671 N N . GLY A 1 94 ? -0.989 1.549 -14.515 1.00 89.88 94 GLY A N 1
ATOM 672 C CA . GLY A 1 94 ? -0.282 1.928 -13.291 1.00 89.88 94 GLY A CA 1
ATOM 673 C C . GLY A 1 94 ? -0.875 3.182 -12.645 1.00 89.88 94 GLY A C 1
ATOM 674 O O . GLY A 1 94 ? -1.062 3.211 -11.436 1.00 89.88 94 GLY A O 1
ATOM 675 N N . GLN A 1 95 ? -1.219 4.193 -13.449 1.00 93.69 95 GLN A N 1
ATOM 676 C CA . GLN A 1 95 ? -1.861 5.420 -12.957 1.00 93.69 95 GLN A CA 1
ATOM 677 C C . GLN A 1 95 ? -3.207 5.130 -12.295 1.00 93.69 95 GLN A C 1
ATOM 679 O O . GLN A 1 95 ? -3.440 5.562 -11.173 1.00 93.69 95 GLN A O 1
ATOM 684 N N . VAL A 1 96 ? -4.069 4.369 -12.975 1.00 95.88 96 VAL A N 1
ATOM 685 C CA . VAL A 1 96 ? -5.391 3.995 -12.464 1.00 95.88 96 VAL A CA 1
ATOM 686 C C . VAL A 1 96 ? -5.258 3.138 -11.212 1.00 95.88 96 VAL A C 1
ATOM 688 O O . VAL A 1 96 ? -5.954 3.406 -10.243 1.00 95.88 96 VAL A O 1
ATOM 691 N N . ALA A 1 97 ? -4.345 2.163 -11.188 1.00 93.31 97 ALA A N 1
ATOM 692 C CA . ALA A 1 97 ? -4.132 1.330 -10.008 1.00 93.31 97 ALA A CA 1
ATOM 693 C C . ALA A 1 97 ? -3.767 2.179 -8.780 1.00 93.31 97 ALA A C 1
ATOM 695 O O . ALA A 1 97 ? -4.477 2.129 -7.780 1.00 93.31 97 ALA A O 1
ATOM 696 N N . PHE A 1 98 ? -2.724 3.012 -8.863 1.00 95.44 98 PHE A N 1
ATOM 697 C CA . PHE A 1 98 ? -2.318 3.856 -7.733 1.00 95.44 98 PHE A CA 1
ATOM 698 C C . PHE A 1 98 ? -3.364 4.914 -7.369 1.00 95.44 98 PHE A C 1
ATOM 700 O O . PHE A 1 98 ? -3.554 5.178 -6.186 1.00 95.44 98 PHE A O 1
ATOM 707 N N . ALA A 1 99 ? -4.082 5.477 -8.345 1.00 95.50 99 ALA A N 1
ATOM 708 C CA . ALA A 1 99 ? -5.179 6.402 -8.073 1.00 95.50 99 ALA A CA 1
ATOM 709 C C . ALA A 1 99 ? -6.320 5.720 -7.303 1.00 95.50 99 ALA A C 1
ATOM 711 O O . ALA A 1 99 ? -6.809 6.276 -6.325 1.00 95.50 99 ALA A O 1
ATOM 712 N N . VAL A 1 100 ? -6.707 4.504 -7.701 1.00 94.56 100 VAL A N 1
ATOM 713 C CA . VAL A 1 100 ? -7.745 3.718 -7.019 1.00 94.56 100 VAL A CA 1
ATOM 714 C C . VAL A 1 100 ? -7.299 3.343 -5.607 1.00 94.56 100 VAL A C 1
ATOM 716 O O . VAL A 1 100 ? -8.049 3.570 -4.666 1.00 94.56 100 VAL A O 1
ATOM 719 N N . PHE A 1 101 ? -6.078 2.830 -5.430 1.00 90.62 101 PHE A N 1
ATOM 720 C CA . PHE A 1 101 ? -5.563 2.487 -4.100 1.00 90.62 101 PHE A CA 1
ATOM 721 C C . PHE A 1 101 ? -5.428 3.708 -3.187 1.00 90.62 101 PHE A C 1
ATOM 723 O O . PHE A 1 101 ? -5.852 3.650 -2.037 1.00 90.62 101 PHE A O 1
ATOM 730 N N . GLY A 1 102 ? -4.901 4.823 -3.700 1.00 91.75 102 GLY A N 1
ATOM 731 C CA . GLY A 1 102 ? -4.828 6.080 -2.958 1.00 91.75 102 GLY A CA 1
ATOM 732 C C . GLY A 1 102 ? -6.214 6.573 -2.550 1.00 91.75 102 GLY A C 1
ATOM 733 O O . GLY A 1 102 ? -6.425 6.913 -1.392 1.00 91.75 102 GLY A O 1
ATOM 734 N N . PHE A 1 103 ? -7.187 6.532 -3.464 1.00 92.94 103 PHE A N 1
ATOM 735 C CA . PHE A 1 103 ? -8.570 6.910 -3.175 1.00 92.94 103 PHE A CA 1
ATOM 736 C C . PHE A 1 103 ? -9.217 6.013 -2.111 1.00 92.94 103 PHE A C 1
ATOM 738 O O . PHE A 1 103 ? -9.842 6.523 -1.184 1.00 92.94 103 PHE A O 1
ATOM 745 N N . ILE A 1 104 ? -9.022 4.692 -2.193 1.00 89.69 104 ILE A N 1
ATOM 746 C CA . ILE A 1 104 ? -9.485 3.745 -1.168 1.00 89.69 104 ILE A CA 1
ATOM 747 C C . ILE A 1 104 ? -8.832 4.055 0.185 1.00 89.69 104 ILE A C 1
ATOM 749 O O . ILE A 1 104 ? -9.531 4.071 1.193 1.00 89.69 104 ILE A O 1
ATOM 753 N N . GLY A 1 105 ? -7.528 4.348 0.210 1.00 87.50 105 GLY A N 1
ATOM 754 C CA . GLY A 1 105 ? -6.811 4.733 1.428 1.00 87.50 105 GLY A CA 1
ATOM 755 C C . GLY A 1 105 ? -7.368 6.008 2.064 1.00 87.50 105 GLY A C 1
ATOM 756 O O . GLY A 1 105 ? -7.597 6.040 3.271 1.00 87.50 105 GLY A O 1
ATOM 757 N N . VAL A 1 106 ? -7.671 7.031 1.254 1.00 90.19 106 VAL A N 1
ATOM 758 C CA . VAL A 1 106 ? -8.327 8.259 1.734 1.00 90.19 106 VAL A CA 1
ATOM 759 C C . VAL A 1 106 ? -9.709 7.955 2.304 1.00 90.19 106 VAL A C 1
ATOM 761 O O . VAL A 1 106 ? -10.016 8.421 3.395 1.00 90.19 106 VAL A O 1
ATOM 764 N N . LEU A 1 107 ? -10.536 7.173 1.603 1.00 89.00 107 LEU A N 1
ATOM 765 C CA . LEU A 1 107 ? -11.879 6.827 2.079 1.00 89.00 107 LEU A CA 1
ATOM 766 C C . LEU A 1 107 ? -11.846 6.028 3.384 1.00 89.00 107 LEU A C 1
ATOM 768 O O . LEU A 1 107 ? -12.629 6.315 4.283 1.00 89.00 107 LEU A O 1
ATOM 772 N N . ALA A 1 108 ? -10.945 5.051 3.493 1.00 84.50 108 ALA A N 1
ATOM 773 C CA . ALA A 1 108 ? -10.815 4.226 4.687 1.00 84.50 108 ALA A CA 1
ATOM 774 C C . ALA A 1 108 ? -10.342 5.038 5.899 1.00 84.50 108 ALA A C 1
ATOM 776 O O . ALA A 1 108 ? -10.906 4.912 6.983 1.00 84.50 108 ALA A O 1
ATOM 777 N N . GLY A 1 109 ? -9.353 5.914 5.714 1.00 83.81 109 GLY A N 1
ATOM 778 C CA . GLY A 1 109 ? -8.910 6.802 6.785 1.00 83.81 109 GLY A CA 1
ATOM 779 C C . GLY A 1 109 ? -9.941 7.886 7.128 1.00 83.81 109 GLY A C 1
ATOM 780 O O . GLY A 1 109 ? -10.084 8.255 8.288 1.00 83.81 109 GLY A O 1
ATOM 781 N N . ALA A 1 110 ? -10.732 8.350 6.156 1.00 85.81 110 ALA A N 1
ATOM 782 C CA . ALA A 1 110 ? -11.804 9.314 6.406 1.00 85.81 110 ALA A CA 1
ATOM 783 C C . ALA A 1 110 ? -12.949 8.729 7.247 1.00 85.81 110 ALA A C 1
ATOM 785 O O . ALA A 1 110 ? -13.640 9.480 7.932 1.00 85.81 110 ALA A O 1
ATOM 786 N N . THR A 1 111 ? -13.154 7.409 7.201 1.00 82.38 111 THR A N 1
ATOM 787 C CA . THR A 1 111 ? -14.090 6.707 8.090 1.00 82.38 111 THR A CA 1
ATOM 788 C C . THR A 1 111 ? -13.513 6.414 9.474 1.00 82.38 111 THR A C 1
ATOM 790 O O . THR A 1 111 ? -14.263 6.007 10.355 1.00 82.38 111 THR A O 1
ATOM 793 N N . ASP A 1 112 ? -12.210 6.629 9.678 1.00 78.75 112 ASP A N 1
ATOM 794 C CA . ASP A 1 112 ? -11.539 6.402 10.954 1.00 78.75 112 ASP A CA 1
ATOM 795 C C . ASP A 1 112 ? -11.643 7.650 11.862 1.00 78.75 112 ASP A C 1
ATOM 797 O O . ASP A 1 112 ? -11.108 8.712 11.505 1.00 78.75 112 ASP A O 1
ATOM 801 N N . PRO A 1 113 ? -12.290 7.550 13.044 1.00 76.19 113 PRO A N 1
ATOM 802 C CA . PRO A 1 113 ? -12.454 8.670 13.973 1.00 76.19 113 PRO A CA 1
ATOM 803 C C . PRO A 1 113 ? -11.138 9.293 14.452 1.00 76.19 113 PRO A C 1
ATOM 805 O O . PRO A 1 113 ? -11.126 10.457 14.842 1.00 76.19 113 PRO A O 1
ATOM 808 N N . LEU A 1 114 ? -10.042 8.529 14.444 1.00 74.00 114 LEU A N 1
ATOM 809 C CA . LEU A 1 114 ? -8.741 8.951 14.969 1.00 74.00 114 LEU A CA 1
ATOM 810 C C . LEU A 1 114 ? -7.854 9.623 13.915 1.00 74.00 114 LEU A C 1
ATOM 812 O O . LEU A 1 114 ? -6.858 10.250 14.264 1.00 74.00 114 LEU A O 1
ATOM 816 N N . THR A 1 115 ? -8.194 9.488 12.631 1.00 77.38 115 THR A N 1
ATOM 817 C CA . THR A 1 115 ? -7.370 9.990 11.521 1.00 77.38 115 THR A CA 1
ATOM 818 C C . THR A 1 115 ? -8.012 11.226 10.898 1.00 77.38 115 THR A C 1
ATOM 820 O O . THR A 1 115 ? -7.371 12.266 10.745 1.00 77.38 115 THR A O 1
ATOM 823 N N . GLY A 1 116 ? -9.305 11.132 10.571 1.00 80.06 116 GLY A N 1
ATOM 824 C CA . GLY A 1 116 ? -10.045 12.190 9.892 1.00 80.06 116 GLY A CA 1
ATOM 825 C C . GLY A 1 116 ? -9.592 12.433 8.444 1.00 80.06 116 GLY A C 1
ATOM 826 O O . GLY A 1 116 ? -8.472 12.135 8.034 1.00 80.06 116 GLY A O 1
ATOM 827 N N . TYR A 1 117 ? -10.474 13.037 7.643 1.00 86.19 117 TYR A N 1
ATOM 828 C CA . TYR A 1 117 ? -10.275 13.212 6.196 1.00 86.19 117 TYR A CA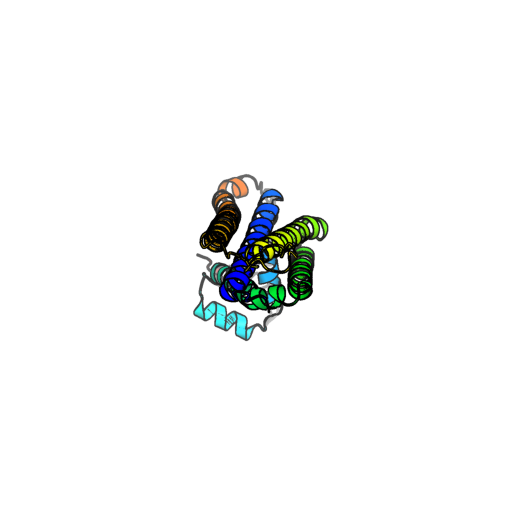 1
ATOM 829 C C . TYR A 1 117 ? -8.955 13.913 5.816 1.00 86.19 117 TYR A C 1
ATOM 831 O O . TYR A 1 117 ? -8.283 13.511 4.864 1.00 86.19 117 TYR A O 1
ATOM 839 N N . GLY A 1 118 ? -8.579 14.963 6.556 1.00 85.88 118 GLY A N 1
ATOM 840 C CA . GLY A 1 118 ? -7.402 15.778 6.251 1.00 85.88 118 GLY A CA 1
ATOM 841 C C . GLY A 1 118 ? -6.093 14.996 6.354 1.00 85.88 118 GLY A C 1
ATOM 842 O O . GLY A 1 118 ? -5.294 15.021 5.417 1.00 85.88 118 GLY A O 1
ATOM 843 N N . ALA A 1 119 ? -5.885 14.265 7.453 1.00 84.81 119 ALA A N 1
ATOM 844 C CA . ALA A 1 119 ? -4.676 13.465 7.627 1.00 84.81 119 ALA A CA 1
ATOM 845 C C . ALA A 1 119 ? -4.635 12.304 6.624 1.00 84.81 119 ALA A C 1
ATOM 847 O O . ALA A 1 119 ? -3.604 12.076 5.994 1.00 84.81 119 ALA A O 1
ATOM 848 N N . SER A 1 120 ? -5.767 11.634 6.374 1.00 87.25 120 SER A N 1
ATOM 849 C CA . SER A 1 120 ? -5.830 10.538 5.397 1.00 87.25 120 SER A CA 1
ATOM 850 C C . SER A 1 120 ? -5.462 10.986 3.984 1.00 87.25 120 SER A C 1
ATOM 852 O O . SER A 1 120 ? -4.749 10.271 3.282 1.00 87.25 120 SER A O 1
ATOM 854 N N . PHE A 1 121 ? -5.887 12.185 3.575 1.00 91.69 121 PHE A N 1
ATOM 855 C CA . PHE A 1 121 ? -5.483 12.777 2.301 1.00 91.69 121 PHE A CA 1
ATOM 856 C C . PHE A 1 121 ? -3.967 13.013 2.233 1.00 91.69 121 PHE A C 1
ATOM 858 O O . PHE A 1 121 ? -3.319 12.580 1.277 1.00 91.69 121 PHE A O 1
ATOM 865 N N . TRP A 1 122 ? -3.392 13.651 3.258 1.00 91.31 122 TRP A N 1
ATOM 866 C CA . TRP A 1 122 ? -1.960 13.967 3.312 1.00 91.31 122 TRP A CA 1
ATOM 867 C C . TRP A 1 122 ? -1.051 12.744 3.449 1.00 91.31 122 TRP A C 1
ATOM 869 O O . TRP A 1 122 ? 0.118 12.824 3.085 1.00 91.31 122 TRP A O 1
ATOM 879 N N . ILE A 1 123 ? -1.569 11.612 3.916 1.00 91.25 123 ILE A N 1
ATOM 880 C CA . ILE A 1 123 ? -0.819 10.358 4.004 1.00 91.25 123 ILE A CA 1
ATOM 881 C C . ILE A 1 123 ? -0.961 9.553 2.702 1.00 91.25 123 ILE A C 1
ATOM 883 O O . ILE A 1 123 ? 0.035 9.207 2.063 1.00 91.25 123 ILE A O 1
ATOM 887 N N . ALA A 1 124 ? -2.195 9.270 2.271 1.00 92.06 124 ALA A N 1
ATOM 888 C CA . ALA A 1 124 ? -2.449 8.331 1.178 1.00 92.06 124 ALA A CA 1
ATOM 889 C C . ALA A 1 124 ? -2.060 8.889 -0.201 1.00 92.06 124 ALA A C 1
ATOM 891 O O . ALA A 1 124 ? -1.562 8.144 -1.050 1.00 92.06 124 ALA A O 1
ATOM 892 N N . VAL A 1 125 ? -2.250 10.193 -0.446 1.00 94.56 125 VAL A N 1
ATOM 893 C CA . VAL A 1 125 ? -1.969 10.794 -1.762 1.00 94.56 125 VAL A CA 1
ATOM 894 C C . VAL A 1 125 ? -0.465 10.838 -2.064 1.00 94.56 125 VAL A C 1
ATOM 896 O O . VAL A 1 125 ? -0.077 10.345 -3.130 1.00 94.56 125 VAL A O 1
ATOM 899 N N . PRO A 1 126 ? 0.415 11.344 -1.175 1.00 95.50 126 PRO A N 1
ATOM 900 C CA . PRO A 1 126 ? 1.856 11.321 -1.425 1.00 95.50 126 PRO A CA 1
ATOM 901 C C . PRO A 1 126 ? 2.414 9.903 -1.538 1.00 95.50 126 PRO A C 1
ATOM 903 O O . PRO A 1 126 ? 3.259 9.653 -2.397 1.00 95.50 126 PRO A O 1
ATOM 906 N N . ALA A 1 127 ? 1.910 8.961 -0.736 1.00 94.69 127 ALA A N 1
ATOM 907 C CA . ALA A 1 127 ? 2.319 7.563 -0.800 1.00 94.69 127 ALA A CA 1
ATOM 908 C C . ALA A 1 127 ? 1.971 6.911 -2.149 1.00 94.69 127 ALA A C 1
ATOM 910 O O . ALA A 1 127 ? 2.830 6.294 -2.788 1.00 94.69 127 ALA A O 1
ATOM 911 N N . ALA A 1 128 ? 0.739 7.104 -2.635 1.00 95.75 128 ALA A N 1
ATOM 912 C CA . ALA A 1 128 ? 0.313 6.616 -3.945 1.00 95.75 128 ALA A CA 1
ATOM 913 C C . ALA A 1 128 ? 1.111 7.262 -5.090 1.00 95.75 128 ALA A C 1
ATOM 915 O O . ALA A 1 128 ? 1.509 6.581 -6.040 1.00 95.75 128 ALA A O 1
ATOM 916 N N . LEU A 1 129 ? 1.389 8.566 -4.989 1.00 96.88 129 LEU A N 1
ATOM 917 C CA . LEU A 1 129 ? 2.167 9.300 -5.982 1.00 96.88 129 LEU A CA 1
ATOM 918 C C . LEU A 1 129 ? 3.621 8.815 -6.032 1.00 96.88 129 LEU A C 1
ATOM 920 O O . LEU A 1 129 ? 4.141 8.569 -7.120 1.00 96.88 129 LEU A O 1
ATOM 924 N N . LEU A 1 130 ? 4.258 8.606 -4.877 1.00 96.69 130 LEU A N 1
ATOM 925 C CA . LEU A 1 130 ? 5.612 8.058 -4.789 1.00 96.69 130 LEU A CA 1
ATOM 926 C C . LEU A 1 130 ? 5.689 6.630 -5.334 1.00 96.69 130 LEU A C 1
ATOM 928 O O . LEU A 1 130 ? 6.584 6.337 -6.129 1.00 96.69 130 LEU A O 1
ATOM 932 N N . GLY A 1 131 ? 4.726 5.766 -4.996 1.00 96.38 131 GLY A N 1
ATOM 933 C CA . GLY A 1 131 ? 4.622 4.428 -5.582 1.00 96.38 131 GLY A CA 1
ATOM 934 C C . GLY A 1 131 ? 4.520 4.475 -7.109 1.00 96.38 131 GLY A C 1
ATOM 935 O O . GLY A 1 131 ? 5.273 3.799 -7.814 1.00 96.38 131 GLY A O 1
ATOM 936 N N . TRP A 1 132 ? 3.665 5.346 -7.649 1.00 96.94 132 TRP A N 1
ATOM 937 C CA . TRP A 1 132 ? 3.540 5.535 -9.095 1.00 96.94 132 TRP A CA 1
ATOM 938 C C . TRP A 1 132 ? 4.827 6.058 -9.756 1.00 96.94 132 TRP A C 1
ATOM 940 O O . TRP A 1 132 ? 5.210 5.565 -10.823 1.00 96.94 132 TRP A O 1
ATOM 950 N N . VAL A 1 133 ? 5.517 7.021 -9.136 1.00 96.81 133 VAL A N 1
ATOM 951 C CA . VAL A 1 133 ? 6.800 7.555 -9.626 1.00 96.81 133 VAL A CA 1
ATOM 952 C C . VAL A 1 133 ? 7.866 6.457 -9.659 1.00 96.81 133 VAL A C 1
ATOM 954 O O . VAL A 1 133 ? 8.537 6.293 -10.680 1.00 96.81 133 VAL A O 1
ATOM 957 N N . VAL A 1 134 ? 7.973 5.652 -8.597 1.00 96.44 134 VAL A N 1
ATOM 958 C CA . VAL A 1 134 ? 8.886 4.499 -8.534 1.00 96.44 134 VAL A CA 1
ATOM 959 C C . VAL A 1 134 ? 8.558 3.476 -9.618 1.00 96.44 134 VAL A C 1
ATOM 961 O O . VAL A 1 134 ? 9.465 3.029 -10.322 1.00 96.44 134 VAL A O 1
ATOM 964 N N . LEU A 1 135 ? 7.276 3.157 -9.824 1.00 95.50 135 LEU A N 1
ATOM 965 C CA . LEU A 1 135 ? 6.847 2.263 -10.900 1.00 95.50 135 LEU A CA 1
ATOM 966 C C . LEU A 1 135 ? 7.281 2.799 -12.267 1.00 95.50 135 LEU A C 1
ATOM 968 O O . LEU A 1 135 ? 7.865 2.070 -13.068 1.00 95.50 135 LEU A O 1
ATOM 972 N N . ARG A 1 136 ? 7.006 4.077 -12.549 1.00 94.75 136 ARG A N 1
ATOM 973 C CA . ARG A 1 136 ? 7.370 4.725 -13.816 1.00 94.75 136 ARG A CA 1
ATOM 974 C C . ARG A 1 136 ? 8.872 4.676 -14.057 1.00 94.75 136 ARG A C 1
ATOM 976 O O . ARG A 1 136 ? 9.279 4.318 -15.161 1.00 94.75 136 ARG A O 1
ATOM 983 N N . TYR A 1 137 ? 9.664 4.998 -13.041 1.00 94.06 137 TYR A N 1
ATOM 984 C CA . TYR A 1 137 ? 11.117 4.979 -13.121 1.00 94.06 137 TYR A CA 1
ATOM 985 C C . TYR A 1 137 ? 11.647 3.561 -13.377 1.00 94.06 137 TYR A C 1
ATOM 987 O O . TYR A 1 137 ? 12.365 3.326 -14.347 1.00 94.06 137 TYR A O 1
ATOM 995 N N . LEU A 1 138 ? 11.213 2.573 -12.592 1.00 92.81 138 LEU A N 1
ATOM 996 C CA . LEU A 1 138 ? 11.639 1.182 -12.756 1.00 92.81 138 LEU A CA 1
ATOM 997 C C . LEU A 1 138 ? 11.215 0.583 -14.103 1.00 92.81 138 LEU A C 1
ATOM 999 O O . LEU A 1 138 ? 11.995 -0.142 -14.718 1.00 92.81 138 LEU A O 1
ATOM 1003 N N . LEU A 1 139 ? 10.023 0.914 -14.610 1.00 91.88 139 LEU A N 1
ATOM 1004 C CA . LEU A 1 139 ? 9.582 0.472 -15.937 1.00 91.88 139 LEU A CA 1
ATOM 1005 C C . LEU A 1 139 ? 10.392 1.111 -17.076 1.00 91.88 139 LEU A C 1
ATOM 1007 O O . LEU A 1 139 ? 10.541 0.477 -18.120 1.00 91.88 139 LEU A O 1
ATOM 1011 N N . GLN A 1 140 ? 10.916 2.331 -16.897 1.00 89.12 140 GLN A N 1
ATOM 1012 C CA . GLN A 1 140 ? 11.847 2.951 -17.849 1.00 89.12 140 GLN A CA 1
ATOM 1013 C C . GLN A 1 140 ? 13.204 2.235 -17.838 1.00 89.12 140 GLN A C 1
ATOM 1015 O O . GLN A 1 140 ? 13.738 1.929 -18.901 1.00 89.12 140 GLN A O 1
ATOM 1020 N N . LEU A 1 141 ? 13.722 1.882 -16.657 1.00 88.00 141 LEU A N 1
ATOM 1021 C CA . LEU A 1 141 ? 14.959 1.099 -16.528 1.00 88.00 141 LEU A CA 1
ATOM 1022 C C . LEU A 1 141 ? 14.803 -0.339 -17.057 1.00 88.00 141 LEU A C 1
ATOM 1024 O O . LEU A 1 141 ? 15.766 -0.938 -17.531 1.00 88.00 141 LEU A O 1
ATOM 1028 N N . ALA A 1 142 ? 13.595 -0.903 -16.985 1.00 85.44 142 ALA A N 1
ATOM 1029 C CA . ALA A 1 142 ? 13.291 -2.240 -17.493 1.00 85.44 142 ALA A CA 1
ATOM 1030 C C . ALA A 1 142 ? 13.142 -2.297 -19.022 1.00 85.44 142 ALA A C 1
ATOM 1032 O O . ALA A 1 142 ? 13.185 -3.387 -19.603 1.00 85.44 142 ALA A O 1
ATOM 1033 N N . THR A 1 143 ? 12.964 -1.154 -19.695 1.00 81.31 143 THR A N 1
ATOM 1034 C CA . THR A 1 143 ? 12.968 -1.110 -21.158 1.00 81.31 143 THR A CA 1
ATOM 1035 C C . THR A 1 143 ? 14.398 -1.049 -21.684 1.00 81.31 143 THR A C 1
ATOM 1037 O O . THR A 1 143 ? 15.055 -0.033 -21.483 1.00 81.31 143 THR A O 1
ATOM 1040 N N . PRO A 1 144 ? 14.887 -2.084 -22.397 1.00 65.75 144 PRO A N 1
ATOM 1041 C CA . PRO A 1 144 ? 16.185 -2.000 -23.047 1.00 65.75 144 PRO A CA 1
ATOM 1042 C C . PRO A 1 144 ? 16.143 -0.863 -24.067 1.00 65.75 144 PRO A C 1
ATOM 1044 O O . PRO A 1 144 ? 15.319 -0.868 -24.992 1.00 65.75 144 PRO A O 1
ATOM 1047 N N . GLU A 1 145 ? 17.003 0.130 -23.873 1.00 61.31 145 GLU A N 1
ATOM 1048 C CA . GLU A 1 145 ? 17.151 1.218 -24.821 1.00 61.31 145 GLU A CA 1
ATOM 1049 C C . GLU A 1 145 ? 17.762 0.641 -26.098 1.00 61.31 145 GLU A C 1
ATOM 1051 O O . GLU A 1 145 ? 18.932 0.259 -26.142 1.00 61.31 145 GLU A O 1
ATOM 1056 N N . ALA A 1 146 ? 16.940 0.512 -27.143 1.00 51.34 146 ALA A N 1
ATOM 1057 C CA . ALA A 1 146 ? 17.466 0.327 -28.483 1.00 51.34 146 ALA A CA 1
ATOM 1058 C C . ALA A 1 146 ? 18.327 1.560 -28.760 1.00 51.34 146 ALA A C 1
ATOM 1060 O O . ALA A 1 146 ? 17.801 2.673 -28.717 1.00 51.34 146 ALA A O 1
ATOM 1061 N N . ALA A 1 147 ? 19.631 1.355 -28.963 1.00 49.09 147 ALA A N 1
ATOM 1062 C CA . ALA A 1 147 ? 20.560 2.425 -29.293 1.00 49.09 147 ALA A CA 1
ATOM 1063 C C . ALA A 1 147 ? 19.916 3.341 -30.348 1.00 49.09 147 ALA A C 1
ATOM 1065 O O . ALA A 1 147 ? 19.303 2.809 -31.285 1.00 49.09 147 ALA A O 1
ATOM 1066 N N . PRO A 1 148 ? 20.006 4.679 -30.209 1.00 46.28 148 PRO A N 1
ATOM 1067 C CA . PRO A 1 148 ? 19.541 5.566 -31.256 1.00 46.28 148 PRO A CA 1
ATOM 1068 C C . PRO A 1 148 ? 20.252 5.125 -32.527 1.00 46.28 148 PRO A C 1
ATOM 1070 O O . PRO A 1 148 ? 21.480 5.151 -32.615 1.00 46.28 148 PRO A O 1
ATOM 1073 N N . SER A 1 149 ? 19.469 4.607 -33.468 1.00 45.62 149 SER A N 1
ATOM 1074 C CA . SER A 1 149 ? 19.949 4.309 -34.802 1.00 45.62 149 SER A CA 1
ATOM 1075 C C . SER A 1 149 ? 20.243 5.674 -35.396 1.00 45.62 149 SER A C 1
ATOM 1077 O O . SER A 1 149 ? 19.350 6.334 -35.915 1.00 45.62 149 SER A O 1
ATOM 1079 N N . ALA A 1 150 ? 21.470 6.157 -35.210 1.00 48.16 150 ALA A N 1
ATOM 1080 C CA . ALA A 1 150 ? 22.008 7.176 -36.078 1.00 48.16 150 ALA A CA 1
ATOM 1081 C C . ALA A 1 150 ? 21.949 6.543 -37.464 1.00 48.16 150 ALA A C 1
ATOM 1083 O O . ALA A 1 150 ? 22.695 5.610 -37.760 1.00 48.16 150 ALA A O 1
ATOM 1084 N N . SER A 1 151 ? 20.953 6.963 -38.234 1.00 44.91 151 SER A N 1
ATOM 1085 C CA . SER A 1 151 ? 20.660 6.519 -39.584 1.00 44.91 151 SER A CA 1
ATOM 1086 C C . SER A 1 151 ? 21.809 6.918 -40.511 1.00 44.91 151 SER A C 1
ATOM 1088 O O . SER A 1 151 ? 21.674 7.827 -41.321 1.00 44.91 151 SER A O 1
ATOM 1090 N N . MET A 1 152 ? 22.966 6.272 -40.375 1.00 53.22 152 MET A N 1
ATOM 1091 C CA . MET A 1 152 ? 23.924 6.160 -41.460 1.00 53.22 152 MET A CA 1
ATOM 1092 C C . MET A 1 152 ? 23.553 4.906 -42.254 1.00 53.22 152 MET A C 1
ATOM 1094 O O . MET A 1 152 ? 23.515 3.814 -41.681 1.00 53.22 152 MET A O 1
ATOM 1098 N N . PRO A 1 153 ? 23.258 5.021 -43.558 1.00 44.28 153 PRO A N 1
ATOM 1099 C CA . PRO A 1 153 ? 23.087 3.853 -44.407 1.00 44.28 153 PRO A CA 1
ATOM 1100 C C . PRO A 1 153 ? 24.416 3.081 -44.441 1.00 44.28 153 PRO A C 1
ATOM 1102 O O . PRO A 1 153 ? 25.395 3.573 -44.993 1.00 44.28 153 PRO A O 1
ATOM 1105 N N . GLY A 1 154 ? 24.470 1.900 -43.816 1.00 55.41 154 GLY A N 1
ATOM 1106 C CA . GLY A 1 154 ? 25.610 0.978 -43.919 1.00 55.41 154 GLY A CA 1
ATOM 1107 C C . GLY A 1 154 ? 26.280 0.544 -42.611 1.00 55.41 154 GLY A C 1
ATOM 1108 O O . GLY A 1 154 ? 27.103 -0.365 -42.648 1.00 55.41 154 GLY A O 1
ATOM 1109 N N . SER A 1 155 ? 25.933 1.109 -41.451 1.00 49.59 155 SER A N 1
ATOM 1110 C CA . SER A 1 155 ? 26.465 0.635 -40.166 1.00 49.59 155 SER A CA 1
ATOM 1111 C C . SER A 1 155 ? 25.526 -0.391 -39.524 1.00 49.59 155 SER A C 1
ATOM 1113 O O . SER A 1 155 ? 24.446 -0.068 -39.033 1.00 49.59 155 SER A O 1
ATOM 1115 N N . THR A 1 156 ? 25.934 -1.663 -39.499 1.00 53.47 156 THR A N 1
ATOM 1116 C CA . THR A 1 156 ? 25.306 -2.670 -38.628 1.00 53.47 156 THR A CA 1
ATOM 1117 C C . THR A 1 156 ? 25.326 -2.153 -37.187 1.00 53.47 156 THR A C 1
ATOM 1119 O O . THR A 1 156 ? 26.410 -1.820 -36.698 1.00 53.47 156 THR A O 1
ATOM 1122 N N . PRO A 1 157 ? 24.179 -2.064 -36.487 1.00 51.12 157 PRO A N 1
ATOM 1123 C CA . PRO A 1 157 ? 24.149 -1.568 -35.120 1.00 51.12 157 PRO A CA 1
ATOM 1124 C C . PRO A 1 157 ? 24.962 -2.514 -34.235 1.00 51.12 157 PRO A C 1
ATOM 1126 O O . PRO A 1 157 ? 24.543 -3.632 -33.937 1.00 51.12 157 PRO A O 1
ATOM 1129 N N . ALA A 1 158 ? 26.148 -2.066 -33.824 1.00 53.28 158 ALA A N 1
ATOM 1130 C CA . ALA A 1 158 ? 26.968 -2.769 -32.856 1.00 53.28 158 ALA A CA 1
ATOM 1131 C C . ALA A 1 158 ? 26.255 -2.714 -31.498 1.00 53.28 158 ALA A C 1
ATOM 1133 O O . ALA A 1 158 ? 26.356 -1.744 -30.746 1.00 53.28 158 ALA A O 1
ATOM 1134 N N . SER A 1 159 ? 25.485 -3.757 -31.192 1.00 51.78 159 SER A N 1
ATOM 1135 C CA . SER A 1 159 ? 24.926 -3.973 -29.863 1.00 51.78 159 SER A CA 1
ATOM 1136 C C . SER A 1 159 ? 26.083 -4.219 -28.894 1.00 51.78 159 SER A C 1
ATOM 1138 O O . SER A 1 159 ? 26.594 -5.334 -28.819 1.00 51.78 159 SER A O 1
ATOM 1140 N N . MET A 1 160 ? 26.526 -3.186 -28.166 1.00 55.59 160 MET A N 1
ATOM 1141 C CA . MET A 1 160 ? 27.551 -3.352 -27.130 1.00 55.59 160 MET A CA 1
ATOM 1142 C C . MET A 1 160 ? 27.078 -4.391 -26.092 1.00 55.59 160 MET A C 1
ATOM 1144 O O . MET A 1 160 ? 26.070 -4.143 -25.421 1.00 55.59 160 MET A O 1
ATOM 1148 N N . PRO A 1 161 ? 27.804 -5.506 -25.883 1.00 56.25 161 PRO A N 1
ATOM 1149 C CA . PRO A 1 161 ? 27.377 -6.601 -25.001 1.00 56.25 161 PRO A CA 1
ATOM 1150 C C . PRO A 1 161 ? 27.149 -6.209 -23.526 1.00 56.25 161 PRO A C 1
ATOM 1152 O O . PRO A 1 161 ? 26.502 -6.946 -22.786 1.00 56.25 161 PRO A O 1
ATOM 1155 N N . GLY A 1 162 ? 27.652 -5.050 -23.080 1.00 58.53 162 GLY A N 1
ATOM 1156 C CA . GLY A 1 162 ? 27.616 -4.622 -21.674 1.00 58.53 162 GLY A CA 1
ATOM 1157 C C . GLY A 1 162 ? 26.448 -3.717 -21.251 1.00 58.53 162 GLY A C 1
ATOM 1158 O O . GLY A 1 162 ? 26.126 -3.674 -20.063 1.00 58.53 162 GLY A O 1
ATOM 1159 N N . ARG A 1 163 ? 25.778 -3.003 -22.172 1.00 62.56 163 ARG A N 1
ATOM 1160 C CA . ARG A 1 163 ? 24.788 -1.962 -21.800 1.00 62.56 163 ARG A CA 1
ATOM 1161 C C . ARG A 1 163 ? 23.545 -2.550 -21.121 1.00 62.56 163 ARG A C 1
ATOM 1163 O O . ARG A 1 163 ? 23.155 -2.093 -20.053 1.00 62.56 163 ARG A O 1
ATOM 1170 N N . GLY A 1 164 ? 23.010 -3.651 -21.655 1.00 66.62 164 GLY A N 1
ATOM 1171 C CA . GLY A 1 164 ? 21.864 -4.345 -21.053 1.00 66.62 164 GLY A CA 1
ATOM 1172 C C . GLY A 1 164 ? 22.156 -4.956 -19.675 1.00 66.62 164 GLY A C 1
ATOM 1173 O O . GLY A 1 164 ? 21.247 -5.108 -18.862 1.00 66.62 164 GLY A O 1
ATOM 1174 N N . VAL A 1 165 ? 23.419 -5.282 -19.376 1.00 70.81 165 VAL A N 1
ATOM 1175 C CA . VAL A 1 165 ? 23.836 -5.757 -18.045 1.00 70.81 165 VAL A CA 1
ATOM 1176 C C . VAL A 1 165 ? 23.912 -4.591 -17.055 1.00 70.81 165 VAL A C 1
ATOM 1178 O O . VAL A 1 165 ? 23.472 -4.736 -15.915 1.00 70.81 165 VAL A O 1
ATOM 1181 N N . ALA A 1 166 ? 24.414 -3.429 -17.485 1.00 72.94 166 ALA A N 1
ATOM 1182 C CA . ALA A 1 166 ? 24.452 -2.219 -16.666 1.00 72.94 166 ALA A CA 1
ATOM 1183 C C . ALA A 1 166 ? 23.040 -1.727 -16.298 1.00 72.94 166 ALA A C 1
ATOM 1185 O O . ALA A 1 166 ? 22.793 -1.420 -15.132 1.00 72.94 166 ALA A O 1
ATOM 1186 N N . ASP A 1 167 ? 22.100 -1.736 -17.248 1.00 80.75 167 ASP A N 1
ATOM 1187 C CA . ASP A 1 167 ? 20.707 -1.332 -17.004 1.00 80.75 167 ASP A CA 1
ATOM 1188 C C . ASP A 1 167 ? 19.997 -2.292 -16.038 1.00 80.75 167 ASP A C 1
ATOM 1190 O O . ASP A 1 167 ? 19.313 -1.854 -15.112 1.00 80.75 167 ASP A O 1
ATOM 1194 N N . ARG A 1 168 ? 20.249 -3.605 -16.150 1.00 84.94 168 ARG A N 1
ATOM 1195 C CA . ARG A 1 168 ? 19.765 -4.600 -15.176 1.00 84.94 168 ARG A CA 1
ATOM 1196 C C . ARG A 1 168 ? 20.354 -4.395 -13.782 1.00 84.94 168 ARG A C 1
ATOM 1198 O O . ARG A 1 168 ? 19.618 -4.496 -12.808 1.00 84.94 168 ARG A O 1
ATOM 1205 N N . ARG A 1 169 ? 21.656 -4.106 -13.660 1.00 87.00 169 ARG A N 1
ATOM 1206 C CA . ARG A 1 169 ? 22.287 -3.830 -12.354 1.00 87.00 169 ARG A CA 1
ATOM 1207 C C . ARG A 1 169 ? 21.692 -2.588 -11.700 1.00 87.00 169 ARG A C 1
ATOM 1209 O O . ARG A 1 169 ? 21.370 -2.641 -10.520 1.00 87.00 169 ARG A O 1
ATOM 1216 N N . LYS A 1 170 ? 21.495 -1.508 -12.463 1.00 88.69 170 LYS A N 1
ATOM 1217 C CA . LYS A 1 170 ? 20.830 -0.287 -11.979 1.00 88.69 170 LYS A CA 1
ATOM 1218 C C . LYS A 1 170 ? 19.396 -0.565 -11.543 1.00 88.69 170 LYS A C 1
ATOM 1220 O O . LYS A 1 170 ? 19.005 -0.142 -10.460 1.00 88.69 170 LYS A O 1
ATOM 1225 N N . PHE A 1 171 ? 18.644 -1.316 -12.351 1.00 91.75 171 PHE A N 1
ATOM 1226 C CA . PHE A 1 171 ? 17.288 -1.738 -12.014 1.00 91.75 171 PHE A CA 1
ATOM 1227 C C . PHE A 1 171 ? 17.259 -2.512 -10.693 1.00 91.75 171 PHE A C 1
ATOM 1229 O O . PHE A 1 171 ? 16.503 -2.153 -9.800 1.00 91.75 171 PHE A O 1
ATOM 1236 N N . LEU A 1 172 ? 18.095 -3.544 -10.549 1.00 92.69 172 LEU A N 1
ATOM 1237 C CA . LEU A 1 172 ? 18.125 -4.383 -9.349 1.00 92.69 172 LEU A CA 1
ATOM 1238 C C . LEU A 1 172 ? 18.595 -3.608 -8.115 1.00 92.69 172 LEU A C 1
ATOM 1240 O O . LEU A 1 172 ? 18.014 -3.776 -7.049 1.00 92.69 172 LEU A O 1
ATOM 1244 N N . ALA A 1 173 ? 19.597 -2.738 -8.259 1.00 94.06 173 ALA A N 1
ATOM 1245 C CA . ALA A 1 173 ? 20.070 -1.888 -7.172 1.00 94.06 173 ALA A CA 1
ATOM 1246 C C . ALA A 1 173 ? 18.968 -0.934 -6.693 1.00 94.06 173 ALA A C 1
ATOM 1248 O O . ALA A 1 173 ? 18.711 -0.853 -5.496 1.00 94.06 173 ALA A O 1
ATOM 1249 N N . PHE A 1 174 ? 18.274 -0.262 -7.616 1.00 93.75 174 PHE A N 1
ATOM 1250 C CA . PHE A 1 174 ? 17.192 0.652 -7.260 1.00 93.75 174 PHE A CA 1
ATOM 1251 C C . PHE A 1 174 ? 15.968 -0.087 -6.714 1.00 93.75 174 PHE A C 1
ATOM 1253 O O . PHE A 1 174 ? 15.436 0.309 -5.686 1.00 93.75 174 PHE A O 1
ATOM 1260 N N . ALA A 1 175 ? 15.532 -1.175 -7.356 1.00 91.31 175 ALA A N 1
ATOM 1261 C CA . ALA A 1 175 ? 14.401 -1.976 -6.886 1.00 91.31 175 ALA A CA 1
ATOM 1262 C C . ALA A 1 175 ? 14.678 -2.571 -5.498 1.00 91.31 175 ALA A C 1
ATOM 1264 O O . ALA A 1 175 ? 13.805 -2.538 -4.631 1.00 91.31 175 ALA A O 1
ATOM 1265 N N . GLY A 1 176 ? 15.901 -3.062 -5.273 1.00 92.38 176 GLY A N 1
ATOM 1266 C CA . GLY A 1 176 ? 16.358 -3.553 -3.976 1.00 92.38 176 GLY A CA 1
ATOM 1267 C C . GLY A 1 176 ? 16.386 -2.452 -2.918 1.00 92.38 176 GLY A C 1
ATOM 1268 O O . GLY A 1 176 ? 15.820 -2.638 -1.847 1.00 92.38 176 GLY A O 1
ATOM 1269 N N . ALA A 1 177 ? 16.964 -1.288 -3.228 1.00 93.50 177 ALA A N 1
ATOM 1270 C CA . ALA A 1 177 ? 17.005 -0.145 -2.316 1.00 93.50 177 ALA A CA 1
ATOM 1271 C C . ALA A 1 177 ? 15.603 0.395 -1.988 1.00 93.50 177 ALA A C 1
ATOM 1273 O O . ALA A 1 177 ? 15.303 0.645 -0.826 1.00 93.50 177 ALA A O 1
ATOM 1274 N N . ALA A 1 178 ? 14.729 0.524 -2.988 1.00 91.31 178 ALA A N 1
ATOM 1275 C CA . ALA A 1 178 ? 13.354 0.981 -2.818 1.00 91.31 178 ALA A CA 1
ATOM 1276 C C . ALA A 1 178 ? 12.544 0.017 -1.939 1.00 91.31 178 ALA A C 1
ATOM 1278 O O . ALA A 1 178 ? 11.900 0.442 -0.985 1.00 91.31 178 ALA A O 1
ATOM 1279 N N . THR A 1 179 ? 12.625 -1.287 -2.218 1.00 91.38 179 THR A N 1
ATOM 1280 C CA . THR A 1 179 ? 11.927 -2.316 -1.431 1.00 91.38 179 THR A CA 1
ATOM 1281 C C . THR A 1 179 ? 12.488 -2.406 -0.011 1.00 91.38 179 THR A C 1
ATOM 1283 O O . THR A 1 179 ? 11.725 -2.453 0.949 1.00 91.38 179 THR A O 1
ATOM 1286 N N . GLY A 1 180 ? 13.816 -2.402 0.141 1.00 91.94 180 GLY A N 1
ATOM 1287 C CA . GLY A 1 180 ? 14.476 -2.451 1.445 1.00 91.94 180 GLY A CA 1
ATOM 1288 C C . GLY A 1 180 ? 14.173 -1.218 2.295 1.00 91.94 180 GLY A C 1
ATOM 1289 O O . GLY A 1 180 ? 13.815 -1.352 3.460 1.00 91.94 180 GLY A O 1
ATOM 1290 N N . GLY A 1 181 ? 14.232 -0.023 1.701 1.00 90.31 181 GLY A N 1
ATOM 1291 C CA . GLY A 1 181 ? 13.856 1.227 2.362 1.00 90.31 181 GLY A CA 1
ATOM 1292 C C . GLY A 1 181 ? 12.386 1.245 2.778 1.00 90.31 181 GLY A C 1
ATOM 1293 O O . GLY A 1 181 ? 12.074 1.651 3.893 1.00 90.31 181 GLY A O 1
ATOM 1294 N N . ALA A 1 182 ? 11.491 0.735 1.929 1.00 90.19 182 ALA A N 1
ATOM 1295 C CA . ALA A 1 182 ? 10.077 0.599 2.261 1.00 90.19 182 ALA A CA 1
ATOM 1296 C C . ALA A 1 182 ? 9.828 -0.366 3.428 1.00 90.19 182 ALA A C 1
ATOM 1298 O O . ALA A 1 182 ? 9.016 -0.067 4.299 1.00 90.19 182 ALA A O 1
ATOM 1299 N N . ALA A 1 183 ? 10.546 -1.493 3.475 1.00 87.56 183 ALA A N 1
ATOM 1300 C CA . ALA A 1 183 ? 10.478 -2.411 4.606 1.00 87.56 183 ALA A CA 1
ATOM 1301 C C . ALA A 1 183 ? 10.934 -1.716 5.897 1.00 87.56 183 ALA A C 1
ATOM 1303 O O . ALA A 1 183 ? 10.219 -1.754 6.892 1.00 87.56 183 ALA A O 1
ATOM 1304 N N . VAL A 1 184 ? 12.072 -1.011 5.877 1.00 86.88 184 VAL A N 1
ATOM 1305 C CA . VAL A 1 184 ? 12.554 -0.250 7.043 1.00 86.88 184 VAL A CA 1
ATOM 1306 C C . VAL A 1 184 ? 11.530 0.797 7.488 1.00 86.88 184 VAL A C 1
ATOM 1308 O O . VAL A 1 184 ? 11.260 0.902 8.681 1.00 86.88 184 VAL A O 1
ATOM 1311 N N . ALA A 1 185 ? 10.927 1.533 6.551 1.00 83.75 185 ALA A N 1
ATOM 1312 C CA . ALA A 1 185 ? 9.891 2.529 6.824 1.00 83.75 185 ALA A CA 1
ATOM 1313 C C . ALA A 1 185 ? 8.637 1.912 7.476 1.00 83.75 185 ALA A C 1
ATOM 1315 O O . ALA A 1 185 ? 8.142 2.433 8.470 1.00 83.75 185 ALA A O 1
ATOM 1316 N N . ALA A 1 186 ? 8.176 0.760 6.980 1.00 78.94 186 ALA A N 1
ATOM 1317 C CA . ALA A 1 186 ? 7.046 0.044 7.570 1.00 78.94 186 ALA A CA 1
ATOM 1318 C C . ALA A 1 186 ? 7.369 -0.497 8.977 1.00 78.94 186 ALA A C 1
ATOM 1320 O O . ALA A 1 186 ? 6.590 -0.330 9.911 1.00 78.94 186 ALA A O 1
ATOM 1321 N N . PHE A 1 187 ? 8.543 -1.112 9.163 1.00 75.94 187 PHE A N 1
ATOM 1322 C CA . PHE A 1 187 ? 8.925 -1.714 10.446 1.00 75.94 187 PHE A CA 1
ATOM 1323 C C . PHE A 1 187 ? 9.328 -0.690 11.517 1.00 75.94 187 PHE A C 1
ATOM 1325 O O . PHE A 1 187 ? 9.208 -0.979 12.708 1.00 75.94 187 PHE A O 1
ATOM 1332 N N . SER A 1 188 ? 9.770 0.511 11.135 1.00 69.75 188 SER A N 1
ATOM 1333 C CA . SER A 1 188 ? 10.066 1.579 12.103 1.00 69.75 188 SER A CA 1
ATOM 1334 C C . SER A 1 188 ? 8.803 2.105 12.793 1.00 69.75 188 SER A C 1
ATOM 1336 O O . SER A 1 188 ? 8.862 2.392 13.987 1.00 69.75 188 SER A O 1
ATOM 1338 N N . GLY A 1 189 ? 7.650 2.115 12.112 1.00 58.53 189 GLY A N 1
ATOM 1339 C CA . GLY A 1 189 ? 6.351 2.407 12.737 1.00 58.53 189 GLY A CA 1
ATOM 1340 C C . GLY A 1 189 ? 5.963 1.391 13.821 1.00 58.53 189 GLY A C 1
ATOM 1341 O O . GLY A 1 189 ? 5.495 1.770 14.897 1.00 58.53 189 GLY A O 1
ATOM 1342 N N . GLN A 1 190 ? 6.255 0.106 13.590 1.00 59.00 190 GLN A N 1
ATOM 1343 C CA . GLN A 1 190 ? 6.012 -0.962 14.567 1.00 59.00 190 GLN A CA 1
ATOM 1344 C C . GLN A 1 190 ? 6.903 -0.814 15.812 1.00 59.00 190 GLN A C 1
ATOM 1346 O O . GLN A 1 190 ? 6.451 -1.015 16.931 1.00 59.00 190 GLN A O 1
ATOM 1351 N N . PHE A 1 191 ? 8.172 -0.432 15.641 1.00 54.62 191 PHE A N 1
ATOM 1352 C CA . PHE A 1 191 ? 9.120 -0.314 16.758 1.00 54.62 191 PHE A CA 1
ATOM 1353 C C . PHE A 1 191 ? 8.854 0.910 17.652 1.00 54.62 191 PHE A C 1
ATOM 1355 O O . PHE A 1 191 ? 9.190 0.901 18.836 1.00 54.62 191 PHE A O 1
ATOM 1362 N N . LEU A 1 192 ? 8.250 1.961 17.088 1.00 51.75 192 LEU A N 1
ATOM 1363 C CA . LEU A 1 192 ? 7.821 3.150 17.826 1.00 51.75 192 LEU A CA 1
ATOM 1364 C C . LEU A 1 192 ? 6.565 2.878 18.669 1.00 51.75 192 LEU A C 1
ATOM 1366 O O . LEU A 1 192 ? 6.436 3.428 19.758 1.00 51.75 192 LEU A O 1
ATOM 1370 N N . THR A 1 193 ? 5.680 1.989 18.213 1.00 52.38 193 THR A N 1
ATOM 1371 C CA . THR A 1 193 ? 4.441 1.628 18.924 1.00 52.38 193 THR A CA 1
ATOM 1372 C C . THR A 1 193 ? 4.656 0.612 20.048 1.00 52.38 193 THR A C 1
ATOM 1374 O O . THR A 1 193 ? 3.956 0.679 21.053 1.00 52.38 193 THR A O 1
ATOM 1377 N N . THR A 1 194 ? 5.678 -0.252 19.977 1.00 50.44 194 THR A N 1
ATOM 1378 C CA . THR A 1 194 ? 6.050 -1.142 21.102 1.00 50.44 194 THR A CA 1
ATOM 1379 C C . THR A 1 194 ? 6.662 -0.400 22.298 1.00 50.44 194 THR A C 1
ATOM 1381 O O . THR A 1 194 ? 6.893 -1.009 23.338 1.00 50.44 194 THR A O 1
ATOM 1384 N N . ARG A 1 195 ? 6.958 0.901 22.165 1.00 44.50 195 ARG A N 1
ATOM 1385 C CA . ARG A 1 195 ? 7.439 1.759 23.261 1.00 44.50 195 ARG A CA 1
ATOM 1386 C C . ARG A 1 195 ? 6.367 2.679 23.838 1.00 44.50 195 ARG A C 1
ATOM 1388 O O . ARG A 1 195 ? 6.705 3.575 24.604 1.00 44.50 195 ARG A O 1
ATOM 1395 N N . VAL A 1 196 ? 5.101 2.494 23.470 1.00 50.53 196 VAL A N 1
ATOM 1396 C CA . VAL A 1 196 ? 4.017 3.133 24.215 1.00 50.53 196 VAL A CA 1
ATOM 1397 C C . VAL A 1 196 ? 3.917 2.381 25.532 1.00 50.53 196 VAL A C 1
ATOM 1399 O O . VAL A 1 196 ? 3.351 1.292 25.595 1.00 50.53 196 VAL A O 1
ATOM 1402 N N . ASP A 1 197 ? 4.566 2.929 26.553 1.00 52.59 197 ASP A N 1
ATOM 1403 C CA . ASP A 1 197 ? 4.505 2.411 27.908 1.00 52.59 197 ASP A CA 1
ATOM 1404 C C . ASP A 1 197 ? 3.074 2.636 28.404 1.00 52.59 197 ASP A C 1
ATOM 1406 O O . ASP A 1 197 ? 2.675 3.735 28.798 1.00 52.59 197 ASP A O 1
ATOM 1410 N N . VAL A 1 198 ? 2.248 1.599 28.250 1.00 59.28 198 VAL A N 1
ATOM 1411 C CA . VAL A 1 198 ? 0.825 1.633 28.602 1.00 59.28 198 VAL A CA 1
ATOM 1412 C C . VAL A 1 198 ? 0.667 2.046 30.063 1.00 59.28 198 VAL A C 1
ATOM 1414 O O . VAL A 1 198 ? -0.287 2.749 30.384 1.00 59.28 198 VAL A O 1
ATOM 1417 N N . GLU A 1 199 ? 1.645 1.726 30.912 1.00 60.03 199 GLU A N 1
ATOM 1418 C CA . GLU A 1 199 ? 1.626 2.109 32.320 1.00 60.03 199 GLU A CA 1
ATOM 1419 C C . GLU A 1 199 ? 1.931 3.583 32.550 1.00 60.03 199 GLU A C 1
ATOM 1421 O O . GLU A 1 199 ? 1.342 4.177 33.451 1.00 60.03 199 GLU A O 1
ATOM 1426 N N . GLU A 1 200 ? 2.745 4.216 31.707 1.00 62.41 200 GLU A N 1
ATOM 1427 C CA . GLU A 1 200 ? 2.963 5.664 31.762 1.00 62.41 200 GLU A CA 1
ATOM 1428 C C . GLU A 1 200 ? 1.705 6.426 31.318 1.00 62.41 200 GLU A C 1
ATOM 1430 O O . GLU A 1 200 ? 1.297 7.394 31.961 1.00 62.41 200 GLU A O 1
ATOM 1435 N N . GLN A 1 201 ? 1.011 5.945 30.279 1.00 60.91 201 GLN A N 1
ATOM 1436 C CA . GLN A 1 201 ? -0.270 6.523 29.856 1.00 60.91 201 GLN A CA 1
ATOM 1437 C C . GLN A 1 201 ? -1.386 6.280 30.875 1.00 60.91 201 GLN A C 1
ATOM 1439 O O . GLN A 1 201 ? -2.202 7.167 31.113 1.00 60.91 201 GLN A O 1
ATOM 1444 N N . ARG A 1 202 ? -1.418 5.100 31.504 1.00 66.31 202 ARG A N 1
ATOM 1445 C CA . ARG A 1 202 ? -2.387 4.762 32.552 1.00 66.31 202 ARG A CA 1
ATOM 1446 C C . ARG A 1 202 ? -2.147 5.593 33.814 1.00 66.31 202 ARG A C 1
ATOM 1448 O O . ARG A 1 202 ? -3.113 6.030 34.429 1.00 66.31 202 ARG A O 1
ATOM 1455 N N . ALA A 1 203 ? -0.886 5.862 34.160 1.00 72.88 203 ALA A N 1
ATOM 1456 C CA . ALA A 1 203 ? -0.511 6.745 35.264 1.00 72.88 203 ALA A CA 1
ATOM 1457 C C . ALA A 1 203 ? -0.834 8.223 34.986 1.00 72.88 203 ALA A C 1
ATOM 1459 O O . ALA A 1 203 ? -1.105 8.974 35.920 1.00 72.88 203 ALA A O 1
ATOM 1460 N N . ALA A 1 204 ? -0.836 8.639 33.717 1.00 78.38 204 ALA A N 1
ATOM 1461 C CA . ALA A 1 204 ? -1.222 9.989 33.310 1.00 78.38 204 ALA A CA 1
ATOM 1462 C C . ALA A 1 204 ? -2.745 10.231 33.340 1.00 78.38 204 ALA A C 1
ATOM 1464 O O . ALA A 1 204 ? -3.184 11.380 33.267 1.00 78.38 204 ALA A O 1
ATOM 1465 N N . VAL A 1 205 ? -3.561 9.174 33.441 1.00 76.50 205 VAL A N 1
ATOM 1466 C CA . VAL A 1 205 ? -5.015 9.290 33.597 1.00 76.50 205 VAL A CA 1
ATOM 1467 C C . VAL A 1 205 ? -5.349 9.441 35.078 1.00 76.50 205 VAL A C 1
ATOM 1469 O O . VAL A 1 205 ? -5.463 8.467 35.819 1.00 76.50 205 VAL A O 1
ATOM 1472 N N . GLU A 1 206 ? -5.558 10.683 35.503 1.00 80.25 206 GLU A N 1
ATOM 1473 C CA . GLU A 1 206 ? -6.169 10.970 36.798 1.00 80.25 206 GLU A CA 1
ATOM 1474 C C . GLU A 1 206 ? -7.669 10.665 36.718 1.00 80.25 206 GLU A C 1
ATOM 1476 O O . GLU A 1 206 ? -8.453 11.397 36.106 1.00 80.25 206 GLU A O 1
ATOM 1481 N N . LEU A 1 207 ? -8.076 9.538 37.303 1.00 79.06 207 LEU A N 1
ATOM 1482 C CA . LEU A 1 207 ? -9.491 9.235 37.467 1.00 79.06 207 LEU A CA 1
ATOM 1483 C C . LEU A 1 207 ? -10.066 10.168 38.539 1.00 79.06 207 LEU A C 1
ATOM 1485 O O . LEU A 1 207 ? -9.491 10.259 39.626 1.00 79.06 207 LEU A O 1
ATOM 1489 N N . PRO A 1 208 ? -11.203 10.835 38.282 1.00 79.38 208 PRO A N 1
ATOM 1490 C CA . PRO A 1 208 ? -11.862 11.607 39.318 1.00 79.38 208 PRO A CA 1
ATOM 1491 C C . PRO A 1 208 ? -12.229 10.672 40.472 1.00 79.38 208 PRO A C 1
ATOM 1493 O O . PRO A 1 208 ? -12.871 9.637 40.271 1.00 79.38 208 PRO A O 1
ATOM 1496 N N . THR A 1 209 ? -11.819 11.033 41.686 1.00 72.94 209 THR A N 1
ATOM 1497 C CA . THR A 1 209 ? -12.233 10.322 42.894 1.00 72.94 209 THR A CA 1
ATOM 1498 C C . THR A 1 209 ? -13.750 10.402 42.981 1.00 72.94 209 THR A C 1
ATOM 1500 O O . THR A 1 209 ? -14.318 11.491 43.068 1.00 72.94 209 THR A O 1
ATOM 1503 N N . ILE A 1 210 ? -14.421 9.252 42.912 1.00 62.34 210 ILE A N 1
ATOM 1504 C CA . ILE A 1 210 ? -15.872 9.192 43.066 1.00 62.34 210 ILE A CA 1
ATOM 1505 C C . ILE A 1 210 ? -16.180 9.496 44.536 1.00 62.34 210 ILE A C 1
ATOM 1507 O O . ILE A 1 210 ? -16.195 8.601 45.378 1.00 62.34 210 ILE A O 1
ATOM 1511 N N . GLU A 1 211 ? -16.421 10.766 44.858 1.00 65.31 211 GLU A N 1
ATOM 1512 C CA . GLU A 1 211 ? -17.054 11.165 46.115 1.00 65.31 211 GLU A CA 1
ATOM 1513 C C . GLU A 1 211 ? -18.553 10.865 46.015 1.00 65.31 211 GLU A C 1
ATOM 1515 O O . GLU A 1 211 ? -19.389 11.730 45.765 1.00 65.31 211 GLU A O 1
ATOM 1520 N N . GLY A 1 212 ? -18.901 9.587 46.130 1.00 66.56 212 GLY A N 1
ATOM 1521 C CA . GLY A 1 212 ? -20.279 9.123 46.082 1.00 66.56 212 GLY A CA 1
ATOM 1522 C C . GLY A 1 212 ? -20.515 8.069 47.147 1.00 66.56 212 GLY A C 1
ATOM 1523 O O . GLY A 1 212 ? -19.753 7.110 47.257 1.00 66.56 212 GLY A O 1
ATOM 1524 N N . SER A 1 213 ? -21.590 8.230 47.924 1.00 64.56 213 SER A N 1
ATOM 1525 C CA . SER A 1 213 ? -22.106 7.116 48.724 1.00 64.56 213 SER A CA 1
ATOM 1526 C C . SER A 1 213 ? -22.399 5.936 47.791 1.00 64.56 213 SER A C 1
ATOM 1528 O O . SER A 1 213 ? -22.906 6.170 46.688 1.00 64.56 213 SER A O 1
ATOM 1530 N N . PRO A 1 214 ? -22.096 4.688 48.198 1.00 67.12 214 PRO A N 1
ATOM 1531 C CA . PRO A 1 214 ? -22.437 3.525 47.393 1.00 67.12 214 PRO A CA 1
ATOM 1532 C C . PRO A 1 214 ? -23.926 3.587 47.025 1.00 67.12 214 PRO A C 1
ATOM 1534 O O . PRO A 1 214 ? -24.736 4.013 47.860 1.00 67.12 214 PRO A O 1
ATOM 1537 N N . PRO A 1 215 ? -24.299 3.211 45.787 1.00 66.50 215 PRO A N 1
ATOM 1538 C CA . PRO A 1 215 ? -25.693 3.223 45.380 1.00 66.50 215 PRO A CA 1
ATOM 1539 C C . PRO A 1 215 ? -26.515 2.425 46.403 1.00 66.50 215 PRO A C 1
ATOM 1541 O O . PRO A 1 215 ? -26.054 1.368 46.850 1.00 66.50 215 PRO A O 1
ATOM 1544 N N . PRO A 1 216 ? -27.693 2.921 46.831 1.00 68.88 216 PRO A N 1
ATOM 1545 C CA . PRO A 1 216 ? -28.516 2.210 47.798 1.00 68.88 216 PRO A CA 1
ATOM 1546 C C . PRO A 1 216 ? -28.738 0.774 47.321 1.00 68.88 216 PRO A C 1
ATOM 1548 O O . PRO A 1 216 ? -29.043 0.542 46.154 1.00 68.88 216 PRO A O 1
ATOM 1551 N N . GLN A 1 217 ? -28.577 -0.195 48.221 1.00 62.53 217 GLN A N 1
ATOM 1552 C CA . GLN A 1 217 ? -28.473 -1.625 47.887 1.00 62.53 217 GLN A CA 1
ATOM 1553 C C . GLN A 1 217 ? -29.761 -2.229 47.276 1.00 62.53 217 GLN A C 1
ATOM 1555 O O . GLN A 1 217 ? -29.811 -3.417 46.977 1.00 62.53 217 GLN A O 1
ATOM 1560 N N . ASN A 1 218 ? -30.799 -1.409 47.057 1.00 63.69 218 ASN A N 1
ATOM 1561 C CA . ASN A 1 218 ? -32.176 -1.831 46.817 1.00 63.69 218 ASN A CA 1
ATOM 1562 C C . ASN A 1 218 ? -32.852 -1.091 45.634 1.00 63.69 218 ASN A C 1
ATOM 1564 O O . ASN A 1 218 ? -34.075 -0.964 45.625 1.00 63.69 218 ASN A O 1
ATOM 1568 N N . ILE A 1 219 ? -32.112 -0.570 44.641 1.00 61.25 219 ILE A N 1
ATOM 1569 C CA . ILE A 1 219 ? -32.692 0.093 43.440 1.00 61.25 219 ILE A CA 1
ATOM 1570 C C . ILE A 1 219 ? -33.174 -0.956 42.413 1.00 61.25 219 ILE A C 1
ATOM 1572 O O . ILE A 1 219 ? -32.828 -0.924 41.235 1.00 61.25 219 ILE A O 1
ATOM 1576 N N . GLY A 1 220 ? -33.938 -1.943 42.872 1.00 64.12 220 GLY A N 1
ATOM 1577 C CA . GLY A 1 220 ? -34.541 -2.973 42.032 1.00 64.12 220 GLY A CA 1
ATOM 1578 C C . GLY A 1 220 ? -36.059 -2.888 42.114 1.00 64.12 220 GLY A C 1
ATOM 1579 O O . GLY A 1 220 ? -36.622 -2.862 43.206 1.00 64.12 220 GLY A O 1
ATOM 1580 N N . LEU A 1 221 ? -36.736 -2.853 40.966 1.00 68.75 221 LEU A N 1
ATOM 1581 C CA . LEU A 1 221 ? -38.179 -3.081 40.903 1.00 68.75 221 LEU A CA 1
ATOM 1582 C C . LEU A 1 221 ? -38.447 -4.540 41.295 1.00 68.75 221 LEU A C 1
ATOM 1584 O O . LEU A 1 221 ? -38.075 -5.450 40.559 1.00 68.75 221 LEU A O 1
ATOM 1588 N N . ASN A 1 222 ? -39.069 -4.758 42.457 1.00 68.00 222 ASN A N 1
ATOM 1589 C CA . ASN A 1 222 ? -39.404 -6.091 42.966 1.00 68.00 222 ASN A CA 1
ATOM 1590 C C . ASN A 1 222 ? -40.668 -6.623 42.268 1.00 68.00 222 ASN A C 1
ATOM 1592 O O . ASN A 1 222 ? -41.756 -6.650 42.842 1.00 68.00 222 ASN A O 1
ATOM 1596 N N . VAL A 1 223 ? -40.526 -6.934 40.982 1.00 79.56 223 VAL A N 1
ATOM 1597 C CA . VAL A 1 223 ? -41.581 -7.455 40.112 1.00 79.56 223 VAL A CA 1
ATOM 1598 C C . VAL A 1 223 ? -41.174 -8.856 39.680 1.00 79.56 223 VAL A C 1
ATOM 1600 O O . VAL A 1 223 ? -40.052 -9.062 39.214 1.00 79.56 223 VAL A O 1
ATOM 1603 N N . ASP A 1 224 ? -42.086 -9.813 39.815 1.00 78.38 224 ASP A N 1
ATOM 1604 C CA . ASP A 1 224 ? -41.824 -11.192 39.415 1.00 78.38 224 ASP A CA 1
ATOM 1605 C C . ASP A 1 224 ? -41.456 -11.278 37.925 1.00 78.38 224 ASP A C 1
ATOM 1607 O O . ASP A 1 224 ? -42.166 -10.773 37.053 1.00 78.38 224 ASP A O 1
ATOM 1611 N N . GLY A 1 225 ? -40.324 -11.928 37.637 1.00 80.56 225 GLY A N 1
ATOM 1612 C CA . GLY A 1 225 ? -39.811 -12.141 36.280 1.00 80.56 225 GLY A CA 1
ATOM 1613 C C . GLY A 1 225 ? -38.913 -11.029 35.724 1.00 80.56 225 GLY A C 1
ATOM 1614 O O . GLY A 1 225 ? -38.431 -11.162 34.599 1.00 80.56 225 GLY A O 1
ATOM 1615 N N . LEU A 1 226 ? -38.655 -9.956 36.478 1.00 80.19 226 LEU A N 1
ATOM 1616 C CA . LEU A 1 226 ? -37.739 -8.893 36.059 1.00 80.19 226 LEU A CA 1
ATOM 1617 C C . LEU A 1 226 ? -36.282 -9.287 36.341 1.00 80.19 226 LEU A C 1
ATOM 1619 O O . LEU A 1 226 ? -35.934 -9.704 37.445 1.00 80.19 226 LEU A O 1
ATOM 1623 N N . SER A 1 227 ? -35.417 -9.154 35.334 1.00 75.06 227 SER A N 1
ATOM 1624 C CA . SER A 1 227 ? -33.979 -9.380 35.493 1.00 75.06 227 SER A CA 1
ATOM 1625 C C . SER A 1 227 ? -33.372 -8.348 36.454 1.00 75.06 227 SER A C 1
ATOM 1627 O O . SER A 1 227 ? -33.787 -7.184 36.415 1.00 75.06 227 SER A O 1
ATOM 1629 N N . PRO A 1 228 ? -32.369 -8.723 37.271 1.00 74.50 228 PRO A N 1
ATOM 1630 C CA . PRO A 1 228 ? -31.704 -7.794 38.177 1.00 74.50 228 PRO A CA 1
ATOM 1631 C C . PRO A 1 228 ? -31.202 -6.547 37.442 1.00 74.50 228 PRO A C 1
ATOM 1633 O O . PRO A 1 228 ? -30.540 -6.652 36.411 1.00 74.50 228 PRO A O 1
ATOM 1636 N N . TYR A 1 229 ? -31.497 -5.363 37.984 1.00 74.06 229 TYR A N 1
ATOM 1637 C CA . TYR A 1 229 ? -31.022 -4.095 37.415 1.00 74.06 229 TYR A CA 1
ATOM 1638 C C . TYR A 1 229 ? -29.491 -3.965 37.486 1.00 74.06 229 TYR A C 1
ATOM 1640 O O . TYR A 1 229 ? -28.870 -3.354 36.621 1.00 74.06 229 TYR A O 1
ATOM 1648 N N . ILE A 1 230 ? -28.878 -4.575 38.504 1.00 74.50 230 ILE A N 1
ATOM 1649 C CA . ILE A 1 230 ? -27.427 -4.684 38.659 1.00 74.50 230 ILE A CA 1
ATOM 1650 C C . ILE A 1 230 ? -27.054 -6.153 38.459 1.00 74.50 230 ILE A C 1
ATOM 1652 O O . ILE A 1 230 ? -27.525 -7.016 39.197 1.00 74.50 230 ILE A O 1
ATOM 1656 N N . THR A 1 231 ? -26.217 -6.433 37.461 1.00 80.81 231 THR A N 1
ATOM 1657 C CA . THR A 1 231 ? -25.666 -7.773 37.213 1.00 80.81 231 THR A CA 1
ATOM 1658 C C . THR A 1 231 ? -24.356 -7.933 37.987 1.00 80.81 231 THR A C 1
ATOM 1660 O O . THR A 1 231 ? -23.469 -7.091 37.821 1.00 80.81 231 THR A O 1
ATOM 1663 N N . PRO A 1 232 ? -24.208 -8.967 38.834 1.00 78.31 232 PRO A N 1
ATOM 1664 C CA . PRO A 1 232 ? -22.936 -9.271 39.481 1.00 78.31 232 PRO A CA 1
ATOM 1665 C C . PRO A 1 232 ? -21.819 -9.507 38.456 1.00 78.31 232 PRO A C 1
ATOM 1667 O O . PRO A 1 232 ? -22.061 -10.065 37.388 1.00 78.31 232 PRO A O 1
ATOM 1670 N N . ASN A 1 233 ? -20.582 -9.129 38.793 1.00 79.12 233 ASN A N 1
ATOM 1671 C CA . ASN A 1 233 ? -19.429 -9.310 37.899 1.00 79.12 233 ASN A CA 1
ATOM 1672 C C . ASN A 1 233 ? -19.216 -10.776 37.480 1.00 79.12 233 ASN A C 1
ATOM 1674 O O . ASN A 1 233 ? -18.742 -11.025 36.374 1.00 79.12 233 ASN A O 1
ATOM 1678 N N . ASP A 1 234 ? -19.570 -11.728 38.345 1.00 80.25 234 ASP A N 1
ATOM 1679 C CA . ASP A 1 234 ? -19.405 -13.166 38.097 1.00 80.25 234 ASP A CA 1
ATOM 1680 C C . ASP A 1 234 ? -20.424 -13.712 37.084 1.00 80.25 234 ASP A C 1
ATOM 1682 O O . ASP A 1 234 ? -20.138 -14.677 36.378 1.00 80.25 234 ASP A O 1
ATOM 1686 N N . ASP A 1 235 ? -21.580 -13.051 36.972 1.00 79.50 235 ASP A N 1
ATOM 1687 C CA . ASP A 1 235 ? -22.639 -13.374 36.010 1.00 79.50 235 ASP A CA 1
ATOM 1688 C C . ASP A 1 235 ? -22.472 -12.602 34.689 1.00 79.50 235 ASP A C 1
ATOM 1690 O O . ASP A 1 235 ? -23.218 -12.808 33.726 1.00 79.50 235 ASP A O 1
ATOM 1694 N N . PHE A 1 236 ? -21.492 -11.697 34.625 1.00 78.75 236 PHE A N 1
ATOM 1695 C CA . PHE A 1 236 ? -21.173 -10.954 33.418 1.00 78.75 236 PHE A CA 1
ATOM 1696 C C . PHE A 1 236 ? -20.413 -11.844 32.434 1.00 78.75 236 PHE A C 1
ATOM 1698 O O . PHE A 1 236 ? -19.486 -12.569 32.793 1.00 78.75 236 PHE A O 1
ATOM 1705 N N . TYR A 1 237 ? -20.757 -11.747 31.150 1.00 72.75 237 TYR A N 1
ATOM 1706 C CA . TYR A 1 237 ? -19.967 -12.383 30.102 1.00 72.75 237 TYR A CA 1
ATOM 1707 C C . TYR A 1 237 ? -18.549 -11.790 30.098 1.00 72.75 237 TYR A C 1
ATOM 1709 O O . TYR A 1 237 ? -18.361 -10.621 29.753 1.00 72.75 237 TYR A O 1
ATOM 1717 N N . ARG A 1 238 ? -17.552 -12.586 30.499 1.00 68.94 238 ARG A N 1
ATOM 1718 C CA . ARG A 1 238 ? -16.144 -12.172 30.536 1.00 68.94 238 ARG A CA 1
ATOM 1719 C C . ARG A 1 238 ? -15.473 -12.474 29.200 1.00 68.94 238 ARG A C 1
ATOM 1721 O O . ARG A 1 238 ? -15.495 -13.606 28.724 1.00 68.94 238 ARG A O 1
ATOM 1728 N N . ILE A 1 239 ? -14.862 -11.451 28.607 1.00 64.75 239 ILE A N 1
ATOM 1729 C CA . ILE A 1 239 ? -13.922 -11.605 27.495 1.00 64.75 239 ILE A CA 1
ATOM 1730 C C . ILE A 1 239 ? -12.525 -11.527 28.103 1.00 64.75 239 ILE A C 1
ATOM 1732 O O . ILE A 1 239 ? -12.051 -10.435 28.410 1.00 64.75 239 ILE A O 1
ATOM 1736 N N . ASP A 1 240 ? -11.886 -12.676 28.303 1.00 61.88 240 ASP A N 1
ATOM 1737 C CA . ASP A 1 240 ? -10.489 -12.719 28.725 1.00 61.88 240 ASP A CA 1
ATOM 1738 C C . ASP A 1 240 ? -9.595 -12.431 27.511 1.00 61.88 240 ASP A C 1
ATOM 1740 O O . ASP A 1 240 ? -9.517 -13.217 26.564 1.00 61.88 240 ASP A O 1
ATOM 1744 N N . THR A 1 241 ? -8.941 -11.272 27.520 1.00 52.47 241 THR A N 1
ATOM 1745 C CA . THR A 1 241 ? -7.892 -10.913 26.560 1.00 52.47 241 THR A CA 1
ATOM 1746 C C . THR A 1 241 ? -6.534 -11.152 27.215 1.00 52.47 241 THR A C 1
ATOM 1748 O O . THR A 1 241 ? -6.269 -10.573 28.269 1.00 52.47 241 THR A O 1
ATOM 1751 N N . ALA A 1 242 ? -5.717 -12.021 26.614 1.00 42.97 242 ALA A N 1
ATOM 1752 C CA . ALA A 1 242 ? -4.343 -12.311 27.037 1.00 42.97 242 ALA A CA 1
ATOM 1753 C C . ALA A 1 242 ? -3.364 -11.186 26.677 1.00 42.97 242 ALA A C 1
ATOM 1755 O O . ALA A 1 242 ? -3.621 -10.489 25.667 1.00 42.97 242 ALA A O 1
#

Radius of gyration: 26.98 Å; chains: 1; bounding box: 69×36×93 Å

Secondary structure (DSSP, 8-state):
-----HHHHHHHHHHHHHHHHHHHHHHHHHHTPPPHHHHHHHHHHHHS-HHHHHHHHHHHGGGHHHHHHHHHHHHHHHHHHHHHHHHHH-HHHHHHHHHHHHHHHHHHHHT-TTTHHHHHHHHHHHHHHHHHHHHHHHHHHHS---------TT------TTHHHHHHHHHHHHHHHHHHHHHHHHHHHHHHHTT--HHHHHHT--PPP---PPPPTT-S---TTPPPSS--GGGS------

Foldseek 3Di:
DFPFDLQLLLLLLLLLLLQLQLQLLLLCLVVVFPRLLLLLLVVVVVPDDPVVNVVQCVVCPPCSSVVSSVVSSVVSSNVSSVCSSVCLVPVVSLVVVLVVQLVSSLVSQCPPPRQHNVNSNVRSVVSSVSSSVSSVVSSVLSGPPPPPPPPDPPDDPPPDPCRNVVSVVVSCVSSVCSNVSSVVSNVVSVVVVVPPPVVVVVVVDDDPDPPDDPDPPPPADPDPPDDGPDDDPVRDDDDDDD

Sequence (242 aa):
MRHRNRLMDSLAGFAAAAVALGVTELLAALAGTPSIVVSVGNVIVDRTPGPVVKWAIGLLGTNDKPFLLTTVTIASLALGFALGPFAGRRPVVGQVAFAVFGFIGVLAGATDPLTGYGASFWIAVPAALLGWVVLRYL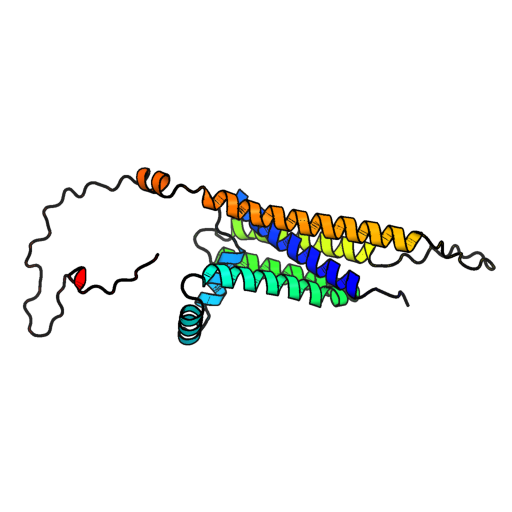LQLATPEAAPSASMPGSTPASMPGRGVADRRKFLAFAGAATGGAAVAAFSGQFLTTRVDVEEQRAAVELPTIEGSPPPQNIGLNVDGLSPYITPNDDFYRIDTA